Protein AF-A0A932LG88-F1 (afdb_monomer)

Sequence (193 aa):
MSNSNTATYSYRLRIQRDSDGVWFPTGQVSDAYLQEARDQALFESQRRGITGPDPNESVVTEEPLFAPDMDGQISGLTVRVSHCTAQLTTQFTLELFSPASQVEAARLVKAGQLQQEATFRYRVFAQRVENLIGGDRAPGGVVATVRRKPLPLVDGRLSDWLDRARPAGPMYDTDYPVLITEQALELSREYSR

Foldseek 3Di:
DDPPPAWDKKKWKWKAFPVPRDIDGFDIQDPVLCVVVQVVQLVQCVQLVQDDPPSVQKDKGKDFQADPPDAQWGQWMWIWIHHDPDIDIDIGGCVSCVVVVVVRQVVCCVVVNHPVVTDMDMIMGMDTDDPPPDDDPDPDDPPPPPPPDPQDDDDDDPVVQVVVDDDDDDDDPSTHDDGDDVVSVVVVVVVVD

Structure (mmCIF, N/CA/C/O backbone):
data_AF-A0A932LG88-F1
#
_entry.id   AF-A0A932LG88-F1
#
loop_
_atom_site.group_PDB
_atom_site.id
_atom_site.type_symbol
_atom_site.label_atom_id
_atom_site.label_alt_id
_atom_site.label_comp_id
_atom_site.label_asym_id
_atom_site.label_entity_id
_atom_site.label_seq_id
_atom_site.pdbx_PDB_ins_code
_atom_site.Cartn_x
_atom_site.Cartn_y
_atom_site.Cartn_z
_atom_site.occupancy
_atom_site.B_iso_or_equiv
_atom_site.auth_seq_id
_atom_site.auth_comp_id
_atom_site.auth_asym_id
_atom_site.auth_atom_id
_atom_site.pdbx_PDB_model_num
ATOM 1 N N . MET A 1 1 ? 23.920 17.982 -11.933 1.00 39.22 1 MET A N 1
ATOM 2 C CA . MET A 1 1 ? 22.929 17.014 -11.423 1.00 39.22 1 MET A CA 1
ATOM 3 C C . MET A 1 1 ? 22.145 17.718 -10.335 1.00 39.22 1 MET A C 1
ATOM 5 O O . MET A 1 1 ? 22.707 18.014 -9.291 1.00 39.22 1 MET A O 1
ATOM 9 N N . SER A 1 2 ? 20.917 18.131 -10.638 1.00 29.73 2 SER A N 1
ATOM 10 C CA . SER A 1 2 ? 20.070 18.850 -9.686 1.00 29.73 2 SER A CA 1
ATOM 11 C C . SER A 1 2 ? 19.515 17.846 -8.683 1.00 29.73 2 SER A C 1
ATOM 13 O O . SER A 1 2 ? 18.792 16.937 -9.079 1.00 29.73 2 SER A O 1
ATOM 15 N N . ASN A 1 3 ? 19.871 17.995 -7.407 1.00 32.09 3 ASN A N 1
ATOM 16 C CA . ASN A 1 3 ? 19.268 17.236 -6.316 1.00 32.09 3 ASN A CA 1
ATOM 17 C C . ASN A 1 3 ? 17.791 17.633 -6.220 1.00 32.09 3 ASN A C 1
ATOM 19 O O . ASN A 1 3 ? 17.449 18.643 -5.603 1.00 32.09 3 ASN A O 1
ATOM 23 N N . SER A 1 4 ? 16.911 16.874 -6.870 1.00 41.66 4 SER A N 1
ATOM 24 C CA . SER A 1 4 ? 15.477 16.963 -6.631 1.00 41.66 4 SER A CA 1
ATOM 25 C C . SER A 1 4 ? 15.238 16.580 -5.175 1.00 41.66 4 SER A C 1
ATOM 27 O O . SER A 1 4 ? 15.437 15.433 -4.784 1.00 41.66 4 SER A O 1
ATOM 29 N N . ASN A 1 5 ? 14.885 17.571 -4.360 1.00 48.38 5 ASN A N 1
ATOM 30 C CA . ASN A 1 5 ? 14.526 17.399 -2.961 1.00 48.38 5 ASN A CA 1
ATOM 31 C C . ASN A 1 5 ? 13.216 16.596 -2.900 1.00 48.38 5 ASN A C 1
ATOM 33 O O . ASN A 1 5 ? 12.128 17.172 -2.951 1.00 48.38 5 ASN A O 1
ATOM 37 N N . THR A 1 6 ? 13.321 15.266 -2.900 1.00 60.59 6 THR A N 1
ATOM 38 C CA . THR A 1 6 ? 12.169 14.363 -2.855 1.00 60.59 6 THR A CA 1
ATOM 39 C C . THR A 1 6 ? 11.442 14.586 -1.538 1.00 60.59 6 THR A C 1
ATOM 41 O O . THR A 1 6 ? 11.985 14.330 -0.461 1.00 60.59 6 THR A O 1
ATOM 44 N N . ALA A 1 7 ? 10.222 15.118 -1.610 1.00 69.44 7 ALA A N 1
ATOM 45 C CA . ALA A 1 7 ? 9.400 15.316 -0.429 1.00 69.44 7 ALA A CA 1
ATOM 46 C C . ALA A 1 7 ? 9.149 13.957 0.236 1.00 69.44 7 ALA A C 1
ATOM 48 O O . ALA A 1 7 ? 8.650 13.034 -0.397 1.00 69.44 7 ALA A O 1
ATOM 49 N N . THR A 1 8 ? 9.527 13.829 1.506 1.00 82.38 8 THR A N 1
ATOM 50 C CA . THR A 1 8 ? 9.215 12.645 2.309 1.00 82.38 8 THR A CA 1
ATOM 51 C C . THR A 1 8 ? 7.877 12.870 3.003 1.00 82.38 8 THR A C 1
ATOM 53 O O . THR A 1 8 ? 7.594 13.981 3.454 1.00 82.38 8 THR A O 1
ATOM 56 N N . TYR A 1 9 ? 7.046 11.835 3.091 1.00 88.75 9 TYR A N 1
ATOM 57 C CA . TYR A 1 9 ? 5.738 11.903 3.736 1.00 88.75 9 TYR A CA 1
ATOM 58 C C . TYR A 1 9 ? 5.662 10.924 4.904 1.00 88.75 9 TYR A C 1
ATOM 60 O O . TYR A 1 9 ? 6.233 9.840 4.871 1.00 88.75 9 TYR A O 1
ATOM 68 N N . SER A 1 10 ? 4.938 11.324 5.944 1.00 91.00 10 SER A N 1
ATOM 69 C CA . SER A 1 10 ? 4.517 10.445 7.031 1.00 91.00 10 SER A CA 1
ATOM 70 C C . SER A 1 10 ? 3.013 10.242 6.945 1.00 91.00 10 SER A C 1
ATOM 72 O O . SER A 1 10 ? 2.270 11.189 6.674 1.00 91.00 10 SER A O 1
ATOM 74 N N . TYR A 1 11 ? 2.568 9.011 7.179 1.00 93.06 11 TYR A N 1
ATOM 75 C CA . TYR A 1 11 ? 1.161 8.649 7.075 1.00 93.06 11 TYR A CA 1
ATOM 76 C C . TYR A 1 11 ?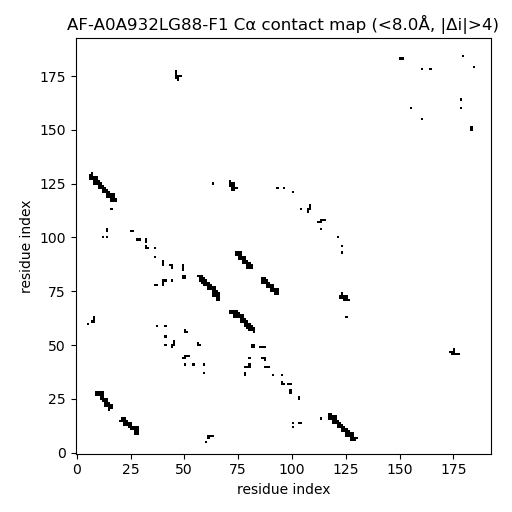 0.575 8.385 8.457 1.00 93.06 11 TYR A C 1
ATOM 78 O O . TYR A 1 11 ? 1.223 7.808 9.331 1.00 93.06 11 TYR A O 1
ATOM 86 N N . ARG A 1 12 ? -0.667 8.810 8.666 1.00 93.81 12 ARG A N 1
ATOM 87 C CA . ARG A 1 12 ? -1.434 8.562 9.889 1.00 93.81 12 ARG A CA 1
ATOM 88 C C . ARG A 1 12 ? -2.795 8.010 9.531 1.00 93.81 12 ARG A C 1
ATOM 90 O O . ARG A 1 12 ? -3.431 8.471 8.587 1.00 93.81 12 ARG A O 1
ATOM 97 N N . LEU A 1 13 ? -3.251 7.052 10.319 1.00 93.75 13 LEU A N 1
ATOM 98 C CA . LEU A 1 13 ? -4.595 6.512 10.202 1.00 93.75 13 LEU A CA 1
ATOM 99 C C . LEU A 1 13 ? -5.545 7.225 11.176 1.00 93.75 13 LEU A C 1
ATOM 101 O O . LEU A 1 13 ? -5.135 7.810 12.187 1.00 93.75 13 LEU A O 1
ATOM 105 N N . ARG A 1 14 ? -6.836 7.157 10.8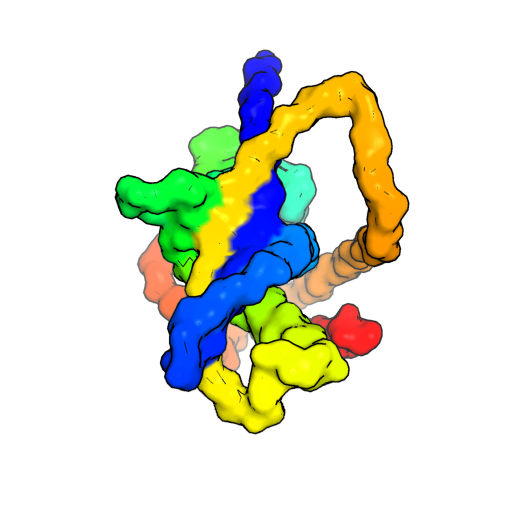75 1.00 93.81 14 ARG A N 1
ATOM 106 C CA . ARG A 1 14 ? -7.917 7.316 11.849 1.00 93.81 14 ARG A CA 1
ATOM 107 C C . ARG A 1 14 ? -8.930 6.213 11.618 1.00 93.81 14 ARG A C 1
ATOM 109 O O . ARG A 1 14 ? -9.236 5.913 10.465 1.00 93.81 14 ARG A O 1
ATOM 116 N N . ILE A 1 15 ? -9.468 5.664 12.699 1.00 94.56 15 ILE A N 1
ATOM 117 C CA . ILE A 1 15 ? -10.508 4.633 12.654 1.00 94.56 15 ILE A CA 1
ATOM 118 C C . ILE A 1 15 ? -11.820 5.242 13.132 1.00 94.56 15 ILE A C 1
ATOM 120 O O . ILE A 1 15 ? -11.842 5.919 14.156 1.00 94.56 15 ILE A O 1
ATOM 124 N N . GLN A 1 16 ? -12.903 5.007 12.403 1.00 94.88 16 GLN A N 1
ATOM 125 C CA . GLN A 1 16 ? -14.260 5.341 12.810 1.00 94.88 16 GLN A CA 1
ATOM 126 C C . GLN A 1 16 ? -14.991 4.067 13.193 1.00 94.88 16 GLN A C 1
ATOM 128 O O . GLN A 1 16 ? -15.078 3.145 12.384 1.00 94.88 16 GLN A O 1
ATOM 133 N N . ARG A 1 17 ? -15.555 4.033 14.395 1.00 93.38 17 ARG A N 1
ATOM 134 C CA . ARG A 1 17 ? -16.495 2.980 14.775 1.00 93.38 17 ARG A CA 1
ATOM 135 C C . ARG A 1 17 ? -17.840 3.247 14.105 1.00 93.38 17 ARG A C 1
ATOM 137 O O . ARG A 1 17 ? -18.382 4.341 14.239 1.00 93.38 17 ARG A O 1
ATOM 144 N N . ASP A 1 18 ? -18.389 2.258 13.403 1.00 92.56 18 ASP A N 1
ATOM 145 C CA . ASP A 1 18 ? -19.633 2.457 12.644 1.00 92.56 18 ASP A CA 1
ATOM 146 C C . ASP A 1 18 ? -20.863 2.637 13.545 1.00 92.56 18 ASP A C 1
ATOM 148 O O . ASP A 1 18 ? -21.798 3.336 13.165 1.00 92.56 18 ASP A O 1
ATOM 152 N N . SER A 1 19 ? -20.869 2.036 14.741 1.00 91.06 19 SER A N 1
ATOM 153 C CA . SER A 1 19 ? -22.048 2.017 15.619 1.00 91.06 19 SER A CA 1
ATOM 154 C C . SER A 1 19 ? -22.468 3.399 16.122 1.00 91.06 19 SER A C 1
ATOM 156 O O . SER A 1 19 ? -23.642 3.621 16.396 1.00 91.06 19 SER A O 1
ATOM 158 N N . ASP A 1 20 ? -21.514 4.314 16.286 1.00 90.94 20 ASP A N 1
ATOM 159 C CA . ASP A 1 20 ? -21.755 5.654 16.830 1.00 90.94 20 ASP A CA 1
ATOM 160 C C . ASP A 1 20 ? -20.975 6.764 16.113 1.00 90.94 20 ASP A C 1
ATOM 162 O O . ASP A 1 20 ? -21.036 7.929 16.503 1.00 90.94 20 ASP A O 1
ATOM 166 N N . GLY A 1 21 ? -20.238 6.417 15.058 1.00 91.56 21 GLY A N 1
ATOM 167 C CA . GLY A 1 21 ? -19.494 7.363 14.238 1.00 91.56 21 GLY A CA 1
ATOM 168 C C . GLY A 1 21 ? -18.285 7.994 14.931 1.00 91.56 21 GLY A C 1
ATOM 169 O O . GLY A 1 21 ? -17.708 8.929 14.365 1.00 91.56 21 GLY A O 1
ATOM 170 N N . VAL A 1 22 ? -17.884 7.514 16.113 1.00 93.00 22 VAL A N 1
ATOM 171 C CA . VAL A 1 22 ? -16.753 8.068 16.867 1.00 93.00 22 VAL A CA 1
ATOM 172 C C . VAL A 1 22 ? -15.439 7.781 16.143 1.00 93.00 22 VAL A C 1
ATOM 174 O O . VAL A 1 22 ? -15.160 6.643 15.760 1.00 93.00 22 VAL A O 1
ATOM 177 N N . TRP A 1 23 ? -14.621 8.825 15.981 1.00 92.81 23 TRP A N 1
ATOM 178 C CA . TRP A 1 23 ? -13.282 8.740 15.400 1.00 92.81 23 TRP A CA 1
ATOM 179 C C . TRP A 1 23 ? -12.214 8.599 16.479 1.00 92.81 23 TRP A C 1
ATOM 181 O O . TRP A 1 23 ? -12.103 9.432 17.378 1.00 92.81 23 TRP A O 1
ATOM 191 N N . PHE A 1 24 ? -11.363 7.597 16.316 1.00 91.62 24 PHE A N 1
ATOM 192 C CA . PHE A 1 24 ? -10.191 7.362 17.140 1.00 91.62 24 PHE A CA 1
ATOM 193 C C . PHE A 1 24 ? -8.944 7.829 16.381 1.00 91.62 24 PHE A C 1
ATOM 195 O O . PHE A 1 24 ? -8.706 7.374 15.252 1.00 91.62 24 PHE A O 1
ATOM 202 N N . PRO A 1 25 ? -8.134 8.737 16.956 1.00 84.19 25 PRO A N 1
ATOM 203 C CA . PRO A 1 25 ? -6.820 9.019 16.407 1.00 84.19 25 PRO A CA 1
ATOM 204 C C . PRO A 1 25 ? -5.949 7.774 16.589 1.00 84.19 25 PRO A C 1
ATOM 206 O O . PRO A 1 25 ? -5.783 7.285 17.707 1.00 84.19 25 PRO A O 1
ATOM 209 N N . THR A 1 26 ? -5.396 7.252 15.499 1.00 82.31 26 THR A N 1
ATOM 210 C CA . THR A 1 26 ? -4.462 6.123 15.568 1.00 82.31 26 THR A CA 1
ATOM 211 C C . THR A 1 26 ? -3.027 6.598 15.357 1.00 82.31 26 THR A C 1
ATOM 213 O O . THR A 1 26 ? -2.781 7.780 15.104 1.00 82.31 26 THR A O 1
ATOM 216 N N . GLY A 1 27 ? -2.069 5.688 15.536 1.00 81.81 27 GLY A N 1
ATOM 217 C CA . GLY A 1 27 ? -0.651 6.002 15.419 1.00 81.81 27 GLY A CA 1
ATOM 218 C C . GLY A 1 27 ? -0.210 6.388 14.005 1.00 81.81 27 GLY A C 1
ATOM 219 O O . GLY A 1 27 ? -0.981 6.403 13.040 1.00 81.81 27 GLY A O 1
ATOM 220 N N . GLN A 1 28 ? 1.079 6.700 13.903 1.00 89.25 28 GLN A N 1
ATOM 221 C CA . GLN A 1 28 ? 1.766 6.788 12.622 1.00 89.25 28 GLN A CA 1
ATOM 222 C C . GLN A 1 28 ? 1.812 5.400 11.975 1.00 89.25 28 GLN A C 1
ATOM 224 O O . GLN A 1 28 ? 2.120 4.410 12.637 1.00 89.25 28 GLN A O 1
ATOM 229 N N . VAL A 1 29 ? 1.510 5.338 10.681 1.00 89.44 29 VAL A N 1
ATOM 230 C CA . VAL A 1 29 ? 1.642 4.114 9.892 1.00 89.44 29 VAL A CA 1
ATOM 231 C C . VAL A 1 29 ? 3.127 3.814 9.728 1.00 89.44 29 VAL A C 1
ATOM 233 O O . VAL A 1 29 ? 3.903 4.688 9.338 1.00 89.44 29 VAL A O 1
ATOM 236 N N . SER A 1 30 ? 3.517 2.579 10.038 1.00 89.00 30 SER A N 1
ATOM 237 C CA . SER A 1 30 ? 4.880 2.108 9.799 1.00 89.00 30 SER A CA 1
ATOM 238 C C . SER A 1 30 ? 5.197 2.117 8.306 1.00 89.00 30 SER A C 1
ATOM 240 O O . SER A 1 30 ? 4.393 1.659 7.496 1.00 89.00 30 SER A O 1
ATOM 242 N N . ASP A 1 31 ? 6.404 2.555 7.960 1.00 85.38 31 ASP A N 1
ATOM 243 C CA . ASP A 1 31 ? 6.909 2.555 6.585 1.00 85.38 31 ASP A CA 1
ATOM 244 C C . ASP A 1 31 ? 6.925 1.146 5.957 1.00 85.38 31 ASP A C 1
ATOM 246 O O . ASP A 1 31 ? 6.781 0.990 4.749 1.00 85.38 31 ASP A O 1
ATOM 250 N N . ALA A 1 32 ? 6.995 0.100 6.789 1.00 85.62 32 ALA A N 1
ATOM 251 C CA . ALA A 1 32 ? 6.949 -1.292 6.347 1.00 85.62 32 ALA A CA 1
ATOM 252 C C . ALA A 1 32 ? 5.667 -1.649 5.569 1.00 85.62 32 ALA A C 1
ATOM 254 O O . ALA A 1 32 ? 5.717 -2.507 4.693 1.00 85.62 32 ALA A O 1
ATOM 255 N N . TYR A 1 33 ? 4.539 -0.980 5.839 1.00 87.00 33 TYR A N 1
ATOM 256 C CA . TYR A 1 33 ? 3.286 -1.213 5.106 1.00 87.00 33 TYR A CA 1
ATOM 257 C C . TYR A 1 33 ? 3.309 -0.660 3.674 1.00 87.00 33 TYR A C 1
ATOM 259 O O . TYR A 1 33 ? 2.460 -1.021 2.868 1.00 87.00 33 TYR A O 1
ATOM 267 N N . LEU A 1 34 ? 4.272 0.204 3.345 1.00 87.81 34 LEU A N 1
ATOM 268 C CA . LEU A 1 34 ? 4.449 0.745 1.996 1.00 87.81 34 LEU A CA 1
ATOM 269 C C . LEU A 1 34 ? 5.411 -0.101 1.158 1.00 87.81 34 LEU A C 1
ATOM 271 O O . LEU A 1 34 ? 5.448 0.037 -0.064 1.00 87.81 34 LEU A O 1
ATOM 275 N N . GLN A 1 35 ? 6.173 -0.997 1.795 1.00 86.50 35 GLN A N 1
ATOM 276 C CA . GLN A 1 35 ? 7.196 -1.785 1.114 1.00 86.50 35 GLN A CA 1
ATOM 277 C C . GLN A 1 35 ? 6.610 -2.679 0.019 1.00 86.50 35 GLN A C 1
ATOM 279 O O . GLN A 1 35 ? 7.219 -2.813 -1.035 1.00 86.50 35 GLN A O 1
ATOM 284 N N . GLU A 1 36 ? 5.416 -3.232 0.225 1.00 85.19 36 GLU A N 1
ATOM 285 C CA . GLU A 1 36 ? 4.739 -4.055 -0.781 1.00 85.19 36 GLU A CA 1
ATOM 286 C C . GLU A 1 36 ? 4.419 -3.256 -2.055 1.00 85.19 36 GLU A C 1
ATOM 288 O O . GLU A 1 36 ? 4.694 -3.718 -3.160 1.00 85.19 36 GLU A O 1
ATOM 293 N N . ALA A 1 37 ? 3.936 -2.017 -1.913 1.00 86.69 37 ALA A N 1
ATOM 294 C CA . ALA A 1 37 ? 3.676 -1.136 -3.051 1.00 86.69 37 ALA A CA 1
ATOM 295 C C . ALA A 1 37 ? 4.967 -0.745 -3.792 1.00 86.69 37 ALA A C 1
ATOM 297 O O . ALA A 1 37 ? 4.983 -0.696 -5.024 1.00 86.69 37 ALA A O 1
ATOM 298 N N . ARG A 1 38 ? 6.063 -0.504 -3.056 1.00 88.25 38 ARG A N 1
ATOM 299 C CA . ARG A 1 38 ? 7.393 -0.249 -3.643 1.00 88.25 38 ARG A CA 1
ATOM 300 C C . ARG A 1 38 ? 7.889 -1.453 -4.434 1.00 88.25 38 ARG A C 1
ATOM 302 O O . ARG A 1 38 ? 8.290 -1.295 -5.584 1.00 88.25 38 ARG A O 1
ATOM 309 N N . ASP A 1 39 ? 7.837 -2.636 -3.827 1.00 87.19 39 ASP A N 1
ATOM 310 C CA . ASP A 1 39 ? 8.284 -3.890 -4.433 1.00 87.19 39 ASP A CA 1
ATOM 311 C C . ASP A 1 39 ? 7.460 -4.201 -5.693 1.00 87.19 39 ASP A C 1
ATOM 313 O O . ASP A 1 39 ? 8.032 -4.545 -6.728 1.00 87.19 39 ASP A O 1
ATOM 317 N N . GLN A 1 40 ? 6.136 -4.005 -5.651 1.00 87.75 40 GLN A N 1
ATOM 318 C CA . GLN A 1 40 ? 5.268 -4.195 -6.814 1.00 87.75 40 GLN A CA 1
ATOM 319 C C . GLN A 1 40 ? 5.601 -3.216 -7.946 1.00 87.75 40 GLN A C 1
ATOM 321 O O . GLN A 1 40 ? 5.772 -3.642 -9.088 1.00 87.75 40 GLN A O 1
ATOM 326 N N . ALA A 1 41 ? 5.721 -1.917 -7.656 1.00 88.62 41 ALA A N 1
ATOM 327 C CA . ALA A 1 41 ? 6.051 -0.925 -8.678 1.00 88.62 41 ALA A CA 1
ATOM 328 C C . ALA A 1 41 ? 7.436 -1.193 -9.295 1.00 88.62 41 ALA A C 1
ATOM 330 O O . ALA A 1 41 ? 7.631 -1.052 -10.502 1.00 88.62 41 ALA A O 1
ATOM 331 N N . LEU A 1 42 ? 8.401 -1.628 -8.484 1.00 86.69 42 LEU A N 1
ATOM 332 C CA . LEU A 1 42 ? 9.733 -1.993 -8.953 1.00 86.69 42 LEU A CA 1
ATOM 333 C C . LEU A 1 42 ? 9.704 -3.235 -9.849 1.00 86.69 42 LEU A C 1
ATOM 335 O O . LEU A 1 42 ? 10.330 -3.243 -10.908 1.00 86.69 42 LEU A O 1
ATOM 339 N N . PHE A 1 43 ? 8.933 -4.251 -9.466 1.00 85.25 43 PHE A N 1
ATOM 340 C CA . PHE A 1 43 ? 8.728 -5.446 -10.276 1.00 85.25 43 PHE A CA 1
ATOM 341 C C . PHE A 1 43 ? 8.065 -5.121 -11.621 1.00 85.25 43 PHE A C 1
ATOM 343 O O . PHE A 1 43 ? 8.536 -5.559 -12.671 1.00 85.25 43 PHE A O 1
ATOM 350 N N . GLU A 1 44 ? 7.009 -4.305 -11.623 1.00 86.62 44 GLU A N 1
ATOM 351 C CA . GLU A 1 44 ? 6.359 -3.839 -12.853 1.00 86.62 44 GLU A CA 1
ATOM 352 C C . GLU A 1 44 ? 7.331 -3.045 -13.741 1.00 86.62 44 GLU A C 1
ATOM 354 O O . GLU A 1 44 ? 7.322 -3.191 -14.965 1.00 86.62 44 GLU A O 1
ATOM 359 N N . SER A 1 45 ? 8.208 -2.241 -13.137 1.00 85.19 45 SER A N 1
ATOM 360 C CA . SER A 1 45 ? 9.240 -1.487 -13.851 1.00 85.19 45 SER A CA 1
ATOM 361 C C . SER A 1 45 ? 10.261 -2.411 -14.524 1.00 85.19 45 SER A C 1
ATOM 363 O O . SER A 1 45 ? 10.593 -2.213 -15.698 1.00 85.19 45 SER A O 1
ATOM 365 N N . GLN A 1 46 ? 10.699 -3.466 -13.831 1.00 84.44 46 GLN A N 1
ATOM 366 C CA . GLN A 1 46 ? 11.577 -4.493 -14.402 1.00 84.44 46 GLN A CA 1
ATOM 367 C C . GLN A 1 46 ? 10.883 -5.230 -15.549 1.00 84.44 46 GLN A C 1
ATOM 369 O O . GLN A 1 46 ? 11.462 -5.405 -16.620 1.00 84.44 46 GLN A O 1
ATOM 374 N N . ARG A 1 47 ? 9.607 -5.589 -15.367 1.00 81.88 47 ARG A N 1
ATOM 375 C CA . ARG A 1 47 ? 8.790 -6.247 -16.395 1.00 81.88 47 ARG A CA 1
ATOM 376 C C . ARG A 1 47 ? 8.627 -5.404 -17.658 1.00 81.88 47 ARG A C 1
ATOM 378 O O . ARG A 1 47 ? 8.464 -5.960 -18.738 1.00 81.88 47 ARG A O 1
ATOM 385 N N . ARG A 1 48 ? 8.688 -4.075 -17.547 1.00 82.81 48 ARG A N 1
ATOM 386 C CA . ARG A 1 48 ? 8.649 -3.143 -18.687 1.00 82.81 48 ARG A CA 1
ATOM 387 C C . ARG A 1 48 ? 10.028 -2.824 -19.273 1.00 82.81 48 ARG A C 1
ATOM 389 O O . ARG A 1 48 ? 10.114 -2.026 -20.202 1.00 82.81 48 ARG A O 1
ATOM 396 N N . GLY A 1 49 ? 11.100 -3.411 -18.738 1.00 83.50 49 GLY A N 1
ATOM 397 C CA . GLY A 1 49 ? 12.473 -3.130 -19.160 1.00 83.50 49 GLY A CA 1
ATOM 398 C C . GLY A 1 49 ? 12.943 -1.707 -18.835 1.00 83.50 49 GLY A C 1
ATOM 399 O O . GLY A 1 49 ? 13.886 -1.222 -19.454 1.00 83.50 49 GLY A O 1
ATOM 400 N N . ILE A 1 50 ? 12.278 -1.020 -17.898 1.00 84.25 50 ILE A N 1
ATOM 401 C CA . ILE A 1 50 ? 12.651 0.334 -17.458 1.00 84.25 50 ILE A CA 1
ATOM 402 C C . ILE A 1 50 ? 13.858 0.252 -16.523 1.00 84.25 50 ILE A C 1
ATOM 404 O O . ILE A 1 50 ? 14.813 1.020 -16.652 1.00 84.25 50 ILE A O 1
ATOM 408 N N . THR A 1 51 ? 13.819 -0.702 -15.596 1.00 84.19 51 THR A N 1
ATOM 409 C CA . THR A 1 51 ? 14.868 -0.946 -14.606 1.00 84.19 51 THR A CA 1
ATOM 410 C C . THR A 1 51 ? 15.570 -2.269 -14.876 1.00 84.19 51 THR A C 1
ATOM 412 O O . THR A 1 51 ? 14.958 -3.231 -15.343 1.00 84.19 51 THR A O 1
ATOM 415 N N . GLY A 1 52 ? 16.872 -2.309 -14.589 1.00 75.81 52 GLY A N 1
ATOM 416 C CA . GLY A 1 52 ? 17.681 -3.518 -14.692 1.00 75.81 52 GLY A CA 1
ATOM 417 C C . GLY A 1 52 ? 17.375 -4.550 -13.594 1.00 75.81 52 GLY A C 1
ATOM 418 O O . GLY A 1 52 ? 16.525 -4.333 -12.722 1.00 75.81 52 GLY A O 1
ATOM 419 N N . PRO A 1 53 ? 18.085 -5.692 -13.610 1.00 71.50 53 PRO A N 1
ATOM 420 C CA . PRO A 1 53 ? 17.950 -6.719 -12.582 1.00 71.50 53 PRO A CA 1
ATOM 421 C C . PRO A 1 53 ? 18.477 -6.260 -11.215 1.00 71.50 53 PRO A C 1
ATOM 423 O O . PRO A 1 53 ? 18.076 -6.839 -10.207 1.00 71.50 53 PRO A O 1
ATOM 426 N N . ASP A 1 54 ? 19.347 -5.240 -11.164 1.00 73.88 54 ASP A N 1
ATOM 427 C CA . ASP A 1 54 ? 19.758 -4.612 -9.908 1.00 73.88 54 ASP A CA 1
ATOM 428 C C . ASP A 1 54 ? 18.744 -3.523 -9.500 1.00 73.88 54 ASP A C 1
ATOM 430 O O . ASP A 1 54 ? 18.701 -2.447 -10.104 1.00 73.88 54 ASP A O 1
ATOM 434 N N . PRO A 1 55 ? 17.920 -3.762 -8.463 1.00 65.31 55 PRO A N 1
ATOM 435 C CA . PRO A 1 55 ? 16.954 -2.777 -7.991 1.00 65.31 55 PRO A CA 1
ATOM 436 C C . PRO A 1 55 ? 17.610 -1.500 -7.442 1.00 65.31 55 PRO A C 1
ATOM 438 O O . PRO A 1 55 ? 16.954 -0.461 -7.396 1.00 65.31 55 PRO A O 1
ATOM 441 N N . ASN A 1 56 ? 18.889 -1.546 -7.044 1.00 72.62 56 ASN A N 1
ATOM 442 C CA . ASN A 1 56 ? 19.582 -0.408 -6.430 1.00 72.62 56 ASN A CA 1
ATOM 443 C C . ASN A 1 56 ? 19.926 0.707 -7.426 1.00 72.62 56 ASN A C 1
ATOM 445 O O . ASN A 1 56 ? 20.251 1.818 -7.012 1.00 72.62 56 ASN A O 1
ATOM 449 N N . GLU A 1 57 ? 19.852 0.430 -8.728 1.00 75.12 57 GLU A N 1
ATOM 450 C CA . GLU A 1 57 ? 20.064 1.432 -9.778 1.00 75.12 57 GLU A CA 1
ATOM 451 C C . GLU A 1 57 ? 18.824 2.320 -9.983 1.00 75.12 57 GLU A C 1
ATOM 453 O O . GLU A 1 57 ? 18.885 3.350 -10.653 1.00 75.12 57 GLU A O 1
ATOM 458 N N . SER A 1 58 ? 17.695 1.941 -9.381 1.00 80.12 58 SER A N 1
ATOM 459 C CA . SER A 1 58 ? 16.395 2.584 -9.567 1.00 80.12 58 SER A CA 1
ATOM 460 C C . SER A 1 58 ? 16.097 3.574 -8.446 1.00 80.12 58 SER A C 1
ATOM 462 O O . SER A 1 58 ? 16.377 3.315 -7.276 1.00 80.12 58 SER A O 1
ATOM 464 N N . VAL A 1 59 ? 15.454 4.692 -8.778 1.00 84.38 59 VAL A N 1
ATOM 465 C CA . VAL A 1 59 ? 14.934 5.634 -7.781 1.00 84.38 59 VAL A CA 1
ATOM 466 C C . VAL A 1 59 ? 13.438 5.401 -7.624 1.00 84.38 59 VAL A C 1
ATOM 468 O O . VAL A 1 59 ? 12.681 5.533 -8.584 1.00 84.38 59 VAL A O 1
ATOM 471 N N . VAL A 1 60 ? 13.010 5.067 -6.406 1.00 85.94 60 VAL A N 1
ATOM 472 C CA . VAL A 1 60 ? 11.594 4.906 -6.056 1.00 85.94 60 VAL A CA 1
ATOM 473 C C . VAL A 1 60 ? 11.137 6.128 -5.265 1.00 85.94 60 VAL A C 1
ATOM 475 O O . VAL A 1 60 ? 11.744 6.471 -4.249 1.00 85.94 60 VAL A O 1
ATOM 478 N N . THR A 1 61 ? 10.082 6.797 -5.723 1.00 88.44 61 THR A N 1
ATOM 479 C CA . THR A 1 61 ? 9.470 7.932 -5.021 1.00 88.44 61 THR A CA 1
ATOM 480 C C . THR A 1 61 ? 7.983 7.715 -4.792 1.00 88.44 61 THR A C 1
ATOM 482 O O . THR A 1 61 ? 7.304 7.024 -5.550 1.00 88.44 61 THR A O 1
ATOM 485 N N . GLU A 1 62 ? 7.480 8.316 -3.719 1.00 89.81 62 GLU A N 1
ATOM 486 C CA . GLU A 1 62 ? 6.106 8.172 -3.254 1.00 89.81 62 GLU A CA 1
ATOM 487 C C . GLU A 1 62 ? 5.448 9.535 -3.147 1.00 89.81 62 GLU A C 1
ATOM 489 O O . GLU A 1 62 ? 5.994 10.456 -2.538 1.00 89.81 62 GLU A O 1
ATOM 494 N N . GLU A 1 63 ? 4.252 9.652 -3.706 1.00 91.31 63 GLU A N 1
ATOM 495 C CA . GLU A 1 63 ? 3.465 10.874 -3.660 1.00 91.31 63 GLU A CA 1
ATOM 496 C C . GLU A 1 63 ? 2.025 10.550 -3.238 1.00 91.31 63 GLU A C 1
ATOM 498 O O . GLU A 1 63 ? 1.338 9.782 -3.923 1.00 91.31 63 GLU A O 1
ATOM 503 N N . PRO A 1 64 ? 1.530 11.113 -2.122 1.00 93.38 64 PRO A N 1
ATOM 504 C CA . PRO A 1 64 ? 0.139 10.946 -1.729 1.00 93.38 64 PRO A CA 1
ATOM 505 C C . PRO A 1 64 ? -0.812 11.590 -2.742 1.00 93.38 64 PRO A C 1
ATOM 507 O O . PRO A 1 64 ? -0.613 12.727 -3.173 1.00 93.38 64 PRO A O 1
ATOM 510 N N . LEU A 1 65 ? -1.903 10.892 -3.058 1.00 93.56 65 LEU A N 1
ATOM 511 C CA . LEU A 1 65 ? -3.017 11.451 -3.820 1.00 93.56 65 LEU A CA 1
ATOM 512 C C . LEU A 1 65 ? -4.011 12.086 -2.849 1.00 93.56 65 LEU A C 1
ATOM 514 O O . LEU A 1 65 ? -4.865 11.395 -2.293 1.00 93.56 65 LEU A O 1
ATOM 518 N N . PHE A 1 66 ? -3.892 13.391 -2.612 1.00 92.81 66 PHE A N 1
ATOM 519 C CA . PHE A 1 66 ? -4.783 14.104 -1.694 1.00 92.81 66 PHE A CA 1
ATOM 520 C C . PHE A 1 66 ? -6.239 14.073 -2.169 1.00 92.81 66 PHE A C 1
ATOM 522 O O . PHE A 1 66 ? -6.531 14.245 -3.352 1.00 92.81 66 PHE A O 1
ATOM 529 N N . ALA A 1 67 ? -7.153 13.833 -1.231 1.00 90.44 67 ALA A N 1
ATOM 530 C CA . ALA A 1 67 ? -8.579 13.947 -1.483 1.00 90.44 67 ALA A CA 1
ATOM 531 C C . ALA A 1 67 ? -8.958 15.434 -1.632 1.00 90.44 67 ALA A C 1
ATOM 533 O O . ALA A 1 67 ? -8.415 16.271 -0.903 1.00 90.44 67 ALA A O 1
ATOM 534 N N . PRO A 1 68 ? -9.884 15.779 -2.543 1.00 82.56 68 PRO A N 1
ATOM 535 C CA . PRO A 1 68 ? -10.375 17.145 -2.652 1.00 82.56 68 PRO A CA 1
ATOM 536 C C . PRO A 1 68 ? -11.029 17.577 -1.333 1.00 82.56 68 PRO A C 1
ATOM 538 O O . PRO A 1 68 ? -11.711 16.787 -0.678 1.00 82.56 68 PRO A O 1
ATOM 541 N N . ASP A 1 69 ? -10.790 18.829 -0.947 1.00 80.62 69 ASP A N 1
ATOM 542 C CA . ASP A 1 69 ? -11.462 19.523 0.161 1.00 80.62 69 ASP A CA 1
ATOM 543 C C . ASP A 1 69 ? -11.261 18.936 1.573 1.00 80.62 69 ASP A C 1
ATOM 545 O O . ASP A 1 69 ? -11.961 19.318 2.511 1.00 80.62 69 ASP A O 1
ATOM 549 N N . MET A 1 70 ? -10.289 18.038 1.764 1.00 79.75 70 MET A N 1
ATOM 550 C CA . MET A 1 70 ? -10.006 17.413 3.060 1.00 79.75 70 MET A CA 1
ATOM 551 C C . MET A 1 70 ? -8.530 17.569 3.427 1.00 79.75 70 MET A C 1
ATOM 553 O O . MET A 1 70 ? -7.665 16.908 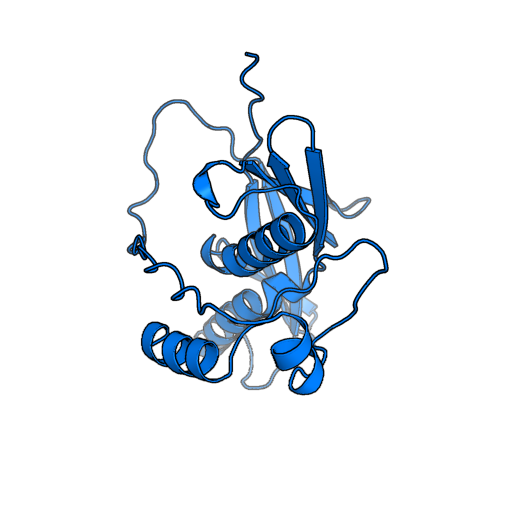2.855 1.00 79.75 70 MET A O 1
ATOM 557 N N . ASP A 1 71 ? -8.249 18.426 4.412 1.00 86.00 71 ASP A N 1
ATOM 558 C CA . ASP A 1 71 ? -6.879 18.764 4.808 1.00 86.00 71 ASP A CA 1
ATOM 559 C C . ASP A 1 71 ? -6.069 17.516 5.198 1.00 86.00 71 ASP A C 1
ATOM 561 O O . ASP A 1 71 ? -6.423 16.759 6.109 1.00 86.00 71 ASP A O 1
ATOM 565 N N . GLY A 1 72 ? -4.999 17.278 4.440 1.00 88.06 72 GLY A N 1
ATOM 566 C CA . GLY A 1 72 ? -4.080 16.158 4.603 1.00 88.06 72 GLY A CA 1
ATOM 567 C C . GLY A 1 72 ? -4.648 14.768 4.303 1.00 88.06 72 GLY A C 1
ATOM 568 O O . GLY A 1 72 ? -3.871 13.816 4.308 1.00 88.06 72 GLY A O 1
ATOM 569 N N . GLN A 1 73 ? -5.951 14.595 4.050 1.00 94.12 73 GLN A N 1
ATOM 570 C CA . GLN A 1 73 ? -6.523 13.274 3.767 1.00 94.12 73 GLN A CA 1
ATOM 571 C C . GLN A 1 73 ? -6.112 12.810 2.369 1.00 94.12 73 GLN A C 1
ATOM 573 O O . GLN A 1 73 ? -6.144 13.581 1.413 1.00 94.12 73 GLN A O 1
ATOM 578 N N . ILE A 1 74 ? -5.778 11.530 2.234 1.00 95.19 74 ILE A N 1
ATOM 579 C CA . ILE A 1 74 ? -5.425 10.932 0.947 1.00 95.19 74 ILE A CA 1
ATOM 580 C C . ILE A 1 74 ? -6.510 9.966 0.466 1.00 95.19 74 ILE A C 1
ATOM 582 O O . ILE A 1 74 ? -7.257 9.387 1.256 1.00 95.19 74 ILE A O 1
ATOM 586 N N . SER A 1 75 ? -6.588 9.812 -0.849 1.00 94.44 75 SER A N 1
ATOM 587 C CA . SER A 1 75 ? -7.436 8.866 -1.582 1.00 94.44 75 SER A CA 1
ATOM 588 C C . SER A 1 75 ? -6.641 7.682 -2.144 1.00 94.44 75 SER A C 1
ATOM 590 O O . SER A 1 75 ? -7.219 6.672 -2.536 1.00 94.44 75 SER A O 1
ATOM 592 N N . GLY A 1 76 ? -5.312 7.786 -2.138 1.00 93.38 76 GLY A N 1
ATOM 593 C CA . GLY A 1 76 ? -4.407 6.759 -2.624 1.00 93.38 76 GLY A CA 1
ATOM 594 C C . GLY A 1 76 ? -2.954 7.210 -2.556 1.00 93.38 76 GLY A C 1
ATOM 595 O O . GLY A 1 76 ? -2.631 8.267 -2.004 1.00 93.38 76 GLY A O 1
ATOM 596 N N . LEU A 1 77 ? -2.087 6.400 -3.146 1.00 94.06 77 LEU A N 1
ATOM 597 C CA . LEU A 1 77 ? -0.651 6.618 -3.213 1.00 94.06 77 LEU A CA 1
ATOM 598 C C . LEU A 1 77 ? -0.181 6.430 -4.651 1.00 94.06 77 LEU A C 1
ATOM 600 O O . LEU A 1 77 ? -0.521 5.441 -5.293 1.00 94.06 77 LEU A O 1
ATOM 604 N N . THR A 1 78 ? 0.622 7.358 -5.152 1.00 93.44 78 THR A N 1
ATOM 605 C CA . THR A 1 78 ? 1.357 7.174 -6.401 1.00 93.44 78 THR A CA 1
ATOM 606 C C . THR A 1 78 ? 2.780 6.761 -6.075 1.00 93.44 78 THR A C 1
ATOM 608 O O . THR A 1 78 ? 3.479 7.479 -5.364 1.00 93.44 78 THR A O 1
ATOM 611 N N . VAL A 1 79 ? 3.219 5.632 -6.622 1.00 91.62 79 VAL A N 1
ATOM 612 C CA . VAL A 1 79 ? 4.617 5.201 -6.578 1.00 91.62 79 VAL A CA 1
ATOM 613 C C . VAL A 1 79 ? 5.210 5.381 -7.965 1.00 91.62 79 VAL A C 1
ATOM 615 O O . VAL A 1 79 ? 4.632 4.960 -8.969 1.00 91.62 79 VAL A O 1
ATOM 618 N N . ARG A 1 80 ? 6.363 6.039 -8.031 1.00 90.44 80 ARG A N 1
ATOM 619 C CA . ARG A 1 80 ? 7.113 6.252 -9.265 1.00 90.44 80 ARG A CA 1
ATOM 620 C C . ARG A 1 80 ? 8.441 5.537 -9.160 1.00 90.44 80 ARG A C 1
ATOM 622 O O . ARG A 1 80 ? 9.140 5.683 -8.164 1.00 90.44 80 ARG A O 1
ATOM 629 N N . VAL A 1 81 ? 8.788 4.803 -10.205 1.00 87.50 81 VAL A N 1
ATOM 630 C CA . VAL A 1 81 ? 10.097 4.168 -10.346 1.00 87.50 81 VAL A CA 1
ATOM 631 C C . VAL A 1 81 ? 10.764 4.787 -11.558 1.00 87.50 81 VAL A C 1
ATOM 633 O O . VAL A 1 81 ? 10.202 4.751 -12.652 1.00 87.50 81 VAL A O 1
ATOM 636 N N . SER A 1 82 ? 11.931 5.394 -11.373 1.00 85.94 82 SER A N 1
ATOM 637 C CA . SER A 1 82 ? 12.697 6.007 -12.455 1.00 85.94 82 SER A CA 1
ATOM 638 C C . SER A 1 82 ? 14.092 5.408 -12.567 1.00 85.94 82 SER A C 1
ATOM 640 O O . SER A 1 82 ? 14.746 5.088 -11.572 1.00 85.94 82 SER A O 1
ATOM 642 N N . HIS A 1 83 ? 14.542 5.265 -13.811 1.00 84.81 83 HIS A N 1
ATOM 643 C CA . HIS A 1 83 ? 15.885 4.822 -14.151 1.00 84.81 83 HIS A CA 1
ATOM 644 C C . HIS A 1 83 ? 16.326 5.492 -15.455 1.00 84.81 83 HIS A C 1
ATOM 646 O O . HIS A 1 83 ? 15.650 5.414 -16.484 1.00 84.81 83 HIS A O 1
ATOM 652 N N . CYS A 1 84 ? 17.448 6.212 -15.393 1.00 85.12 84 CYS A N 1
ATOM 653 C CA . CYS A 1 84 ? 17.916 7.101 -16.458 1.00 85.12 84 CYS A CA 1
ATOM 654 C C . CYS A 1 84 ? 16.811 8.066 -16.943 1.00 85.12 84 CYS A C 1
ATOM 656 O O . CYS A 1 84 ? 16.429 8.980 -16.216 1.00 85.12 84 CYS A O 1
ATOM 658 N N . THR A 1 85 ? 16.319 7.891 -18.173 1.00 85.19 85 THR A N 1
ATOM 659 C CA . THR A 1 85 ? 15.272 8.720 -18.796 1.00 85.19 85 THR A CA 1
ATOM 660 C C . THR A 1 85 ? 13.890 8.067 -18.782 1.00 85.19 85 THR A C 1
ATOM 662 O O . THR A 1 85 ? 12.920 8.699 -19.197 1.00 85.19 85 THR A O 1
ATOM 665 N N . ALA A 1 86 ? 13.789 6.815 -18.335 1.00 86.81 86 ALA A N 1
ATOM 666 C CA . ALA A 1 86 ? 12.553 6.051 -18.322 1.00 86.81 86 ALA A CA 1
ATOM 667 C C . ALA A 1 86 ? 11.908 6.075 -16.929 1.00 86.81 86 ALA A C 1
ATOM 669 O O . ALA A 1 86 ? 12.589 6.144 -15.901 1.00 86.81 86 ALA A O 1
ATOM 670 N N . GLN A 1 87 ? 10.576 6.029 -16.898 1.00 90.88 87 GLN A N 1
ATOM 671 C CA . GLN A 1 87 ? 9.807 6.093 -15.662 1.00 90.88 87 GLN A CA 1
ATOM 672 C C . GLN A 1 87 ? 8.533 5.251 -15.758 1.00 90.88 87 GLN A C 1
ATOM 674 O O . GLN A 1 87 ? 7.809 5.306 -16.753 1.00 90.88 87 GLN A O 1
ATOM 679 N N . LEU A 1 88 ? 8.238 4.524 -14.683 1.00 90.19 88 LEU A N 1
ATOM 680 C CA . LEU A 1 88 ? 6.943 3.919 -14.409 1.00 90.19 88 LEU A CA 1
ATOM 681 C C . LEU A 1 88 ? 6.223 4.713 -13.316 1.00 90.19 88 LEU A C 1
ATOM 683 O O . LEU A 1 88 ? 6.844 5.161 -12.353 1.00 90.19 88 LEU A O 1
ATOM 687 N N . THR A 1 89 ? 4.906 4.840 -13.451 1.00 92.81 89 THR A N 1
ATOM 688 C CA . THR A 1 89 ? 4.024 5.384 -12.417 1.00 92.81 89 THR A CA 1
ATOM 689 C C . THR A 1 89 ? 2.906 4.380 -12.158 1.00 92.81 89 THR A C 1
ATOM 691 O O . THR A 1 89 ? 2.152 4.067 -13.080 1.00 92.81 89 THR A O 1
ATOM 694 N N . THR A 1 90 ? 2.782 3.926 -10.913 1.00 92.50 90 THR A N 1
ATOM 695 C CA . THR A 1 90 ? 1.735 3.002 -10.456 1.00 92.50 90 THR A CA 1
ATOM 696 C C . THR A 1 90 ? 0.925 3.677 -9.350 1.00 92.50 90 THR A C 1
ATOM 698 O O . THR A 1 90 ? 1.479 4.345 -8.476 1.00 92.50 90 THR A O 1
ATOM 701 N N . GLN A 1 91 ? -0.401 3.547 -9.405 1.00 94.00 91 GLN A N 1
ATOM 702 C CA . GLN A 1 91 ? -1.314 4.113 -8.412 1.00 94.00 91 GLN A CA 1
ATOM 703 C C . GLN A 1 91 ? -1.923 3.002 -7.562 1.00 94.00 91 GLN A C 1
ATOM 705 O O . GLN A 1 91 ? -2.440 2.020 -8.088 1.00 94.00 91 GLN A O 1
ATOM 710 N N . PHE A 1 92 ? -1.894 3.200 -6.250 1.00 93.88 92 PHE A N 1
ATOM 711 C CA . PHE A 1 92 ? -2.454 2.307 -5.248 1.00 93.88 92 PHE A CA 1
ATOM 712 C C . PHE A 1 92 ? -3.630 2.988 -4.553 1.00 93.88 92 PHE A C 1
ATOM 714 O O . PHE A 1 92 ? -3.5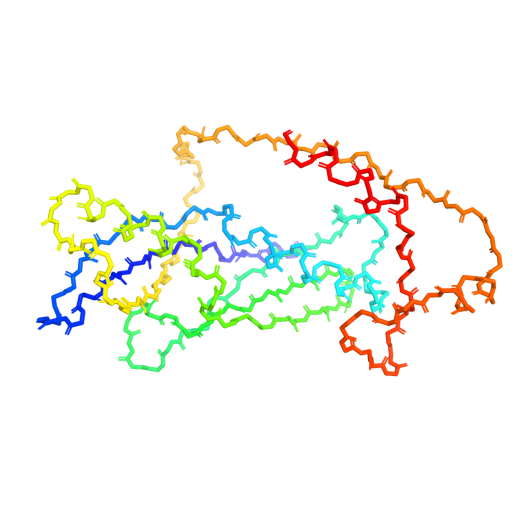81 4.178 -4.225 1.00 93.88 92 PHE A O 1
ATOM 721 N N . THR A 1 93 ? -4.692 2.225 -4.308 1.00 94.12 93 THR A N 1
ATOM 722 C CA . THR A 1 93 ? -5.843 2.674 -3.519 1.00 94.12 93 THR A CA 1
ATOM 723 C C . THR A 1 93 ? -5.526 2.602 -2.021 1.00 94.12 93 THR A C 1
ATOM 725 O O . THR A 1 93 ? -4.471 2.123 -1.599 1.00 94.12 93 THR A O 1
ATOM 728 N N . LEU A 1 94 ? -6.456 3.060 -1.178 1.00 93.31 94 LEU A N 1
ATOM 729 C CA . LEU A 1 94 ? -6.302 2.991 0.279 1.00 93.31 94 LEU A CA 1
ATOM 730 C C . LEU A 1 94 ? -6.253 1.563 0.838 1.00 93.31 94 LEU A C 1
ATOM 732 O O . LEU A 1 94 ? -5.926 1.406 2.016 1.00 93.31 94 LEU A O 1
ATOM 736 N N . GLU A 1 95 ? -6.560 0.536 0.041 1.00 92.44 95 GLU A N 1
ATOM 737 C CA . GLU A 1 95 ? -6.496 -0.872 0.458 1.00 92.44 95 GLU A CA 1
ATOM 738 C C . GLU A 1 95 ? -5.089 -1.282 0.908 1.00 92.44 95 GLU A C 1
ATOM 740 O O . GLU A 1 95 ? -4.964 -2.094 1.822 1.00 92.44 95 GLU A O 1
ATOM 745 N N . LEU A 1 96 ? -4.046 -0.621 0.387 1.00 92.25 96 LEU A N 1
ATOM 746 C CA . LEU A 1 96 ? -2.659 -0.759 0.851 1.00 92.25 96 LEU A CA 1
ATOM 747 C C . LEU A 1 96 ? -2.514 -0.560 2.374 1.00 92.25 96 LEU A C 1
ATOM 749 O O . LEU A 1 96 ? -1.672 -1.174 3.020 1.00 92.25 96 LEU A O 1
ATOM 753 N N . PHE A 1 97 ? -3.358 0.282 2.974 1.00 93.25 97 PHE A N 1
ATOM 754 C CA . PHE A 1 97 ? -3.331 0.585 4.407 1.00 93.25 97 PHE A CA 1
ATOM 755 C C . PHE A 1 97 ? -4.251 -0.322 5.240 1.00 93.25 97 PHE A C 1
ATOM 757 O O . PHE A 1 97 ? -4.339 -0.147 6.458 1.00 93.25 97 PHE A O 1
ATOM 764 N N . SER A 1 98 ? -4.938 -1.286 4.618 1.00 92.75 98 SER A N 1
ATOM 765 C CA . SER A 1 98 ? -5.852 -2.209 5.303 1.00 92.75 98 SER A CA 1
ATOM 766 C C . SER A 1 98 ? -5.155 -3.044 6.390 1.00 92.75 98 SER A C 1
ATOM 768 O O . SER A 1 98 ? -5.658 -3.072 7.515 1.00 92.75 98 SER A O 1
ATOM 770 N N . PRO A 1 99 ? -3.959 -3.631 6.169 1.00 92.25 99 PRO A N 1
ATOM 771 C CA . PRO A 1 99 ? -3.263 -4.363 7.231 1.00 92.25 99 PRO A CA 1
ATOM 772 C C . PRO A 1 99 ? -2.934 -3.478 8.445 1.00 92.25 99 PRO A C 1
ATOM 774 O O . PRO A 1 99 ? -3.138 -3.875 9.593 1.00 92.25 99 PRO A O 1
ATOM 777 N N . ALA A 1 100 ? -2.496 -2.239 8.202 1.00 91.81 100 ALA A N 1
ATOM 778 C CA . ALA A 1 100 ? -2.212 -1.278 9.263 1.00 91.81 100 ALA A CA 1
ATOM 779 C C . ALA A 1 100 ? -3.477 -0.891 10.048 1.00 91.81 100 ALA A C 1
ATOM 781 O O . ALA A 1 100 ? -3.437 -0.786 11.276 1.00 91.81 100 ALA A O 1
ATOM 782 N N . SER A 1 101 ? -4.612 -0.714 9.362 1.00 92.94 101 SER A N 1
ATOM 783 C CA . SER A 1 101 ? -5.882 -0.387 10.016 1.00 92.94 101 SER A CA 1
ATOM 784 C C . SER A 1 101 ? -6.403 -1.542 10.875 1.00 92.94 101 SER A C 1
ATOM 786 O O . SER A 1 101 ? -6.912 -1.298 11.966 1.00 92.94 101 SER A O 1
ATOM 788 N N . GLN A 1 102 ? -6.200 -2.794 10.457 1.00 92.75 102 GLN A N 1
ATOM 789 C CA . GLN A 1 102 ? -6.561 -3.977 11.245 1.00 92.75 102 GLN A CA 1
ATOM 790 C C . GLN A 1 102 ? -5.745 -4.089 12.537 1.00 92.75 102 GLN A C 1
ATOM 792 O O . GLN A 1 102 ? -6.306 -4.371 13.598 1.00 92.75 102 GLN A O 1
ATOM 797 N N . VAL A 1 103 ? -4.436 -3.820 12.481 1.00 93.19 103 VAL A N 1
ATOM 798 C CA . VAL A 1 103 ? -3.574 -3.811 13.676 1.00 93.19 103 VAL A CA 1
ATOM 799 C C . VAL A 1 103 ? -4.013 -2.729 14.666 1.00 93.19 103 VAL A C 1
ATOM 801 O O . VAL A 1 103 ? -4.113 -2.979 15.870 1.00 93.19 103 VAL A O 1
ATOM 804 N N . GLU A 1 104 ? -4.334 -1.534 14.171 1.00 92.44 104 GLU A N 1
ATOM 805 C CA . GLU A 1 104 ? -4.849 -0.448 15.006 1.00 92.44 104 GLU A CA 1
ATOM 806 C C . GLU A 1 104 ? -6.242 -0.758 15.575 1.00 92.44 104 GLU A C 1
ATOM 808 O O . GLU A 1 104 ? -6.492 -0.507 16.755 1.00 92.44 104 GLU A O 1
ATOM 813 N N . ALA A 1 105 ? -7.129 -1.379 14.795 1.00 92.44 105 ALA A N 1
ATOM 814 C CA . ALA A 1 105 ? -8.433 -1.831 15.273 1.00 92.44 105 ALA A CA 1
ATOM 815 C C . ALA A 1 105 ? -8.286 -2.861 16.402 1.00 92.44 105 ALA A C 1
ATOM 817 O O . ALA A 1 105 ? -8.918 -2.721 17.449 1.00 92.44 105 ALA A O 1
ATOM 818 N N . ALA A 1 106 ? -7.387 -3.839 16.254 1.00 92.88 106 ALA A N 1
ATOM 819 C CA . ALA A 1 106 ? -7.091 -4.815 17.302 1.00 92.88 106 ALA A CA 1
ATOM 820 C C . ALA A 1 106 ? -6.574 -4.145 18.590 1.00 92.88 106 ALA A C 1
ATOM 822 O O . ALA A 1 106 ? -6.940 -4.548 19.699 1.00 92.88 106 ALA A O 1
ATOM 823 N N . ARG A 1 107 ? -5.776 -3.076 18.465 1.00 92.62 107 ARG A N 1
ATOM 824 C CA . ARG A 1 107 ? -5.325 -2.268 19.608 1.00 92.62 107 ARG A CA 1
ATOM 825 C C . ARG A 1 107 ? -6.491 -1.563 20.308 1.00 92.62 107 ARG A C 1
ATOM 827 O O . ARG A 1 107 ? -6.545 -1.581 21.537 1.00 92.62 107 ARG A O 1
ATOM 834 N N . LEU A 1 108 ? -7.431 -0.993 19.553 1.00 92.81 108 LEU A N 1
ATOM 835 C CA . LEU A 1 108 ? -8.640 -0.363 20.101 1.00 92.81 108 LEU A CA 1
ATOM 836 C C . LEU A 1 108 ? -9.560 -1.381 20.790 1.00 92.81 108 LEU A C 1
ATOM 838 O O . LEU A 1 108 ? -10.120 -1.073 21.843 1.00 92.81 108 LEU A O 1
ATOM 842 N N . VAL A 1 109 ? -9.673 -2.602 20.253 1.00 94.38 109 VAL A N 1
ATOM 843 C CA . VAL A 1 109 ? -10.410 -3.702 20.902 1.00 94.38 109 VAL A CA 1
ATOM 844 C C . VAL A 1 109 ? -9.773 -4.060 22.240 1.00 94.38 109 VAL A C 1
ATOM 846 O O . VAL A 1 109 ? -10.455 -4.100 23.262 1.00 94.38 109 VAL A O 1
ATOM 849 N N . LYS A 1 110 ? -8.447 -4.229 22.271 1.00 93.56 110 LYS A N 1
ATOM 850 C CA . LYS A 1 110 ? -7.709 -4.511 23.511 1.00 93.56 110 LYS A CA 1
ATOM 851 C C . LYS A 1 110 ? -7.858 -3.395 24.556 1.00 93.56 110 LYS A C 1
ATOM 853 O O . LYS A 1 110 ? -7.835 -3.676 25.749 1.00 93.56 110 LYS A O 1
ATOM 858 N N . ALA A 1 111 ? -8.021 -2.148 24.117 1.00 92.31 111 ALA A N 1
ATOM 859 C CA . ALA A 1 111 ? -8.265 -0.995 24.982 1.00 92.31 111 ALA A CA 1
ATOM 860 C C . ALA A 1 111 ? -9.738 -0.838 25.420 1.00 92.31 111 ALA A C 1
ATOM 862 O O . ALA A 1 111 ? -10.054 0.106 26.141 1.00 92.31 111 ALA A O 1
ATOM 863 N N . GLY A 1 112 ? -10.649 -1.712 24.974 1.00 92.00 112 GLY A N 1
ATOM 864 C CA . GLY A 1 112 ? -12.087 -1.609 25.250 1.00 92.00 112 GLY A CA 1
ATOM 865 C C . GLY A 1 112 ? -12.784 -0.450 24.526 1.00 92.00 112 GLY A C 1
ATOM 866 O O . GLY A 1 112 ? -13.907 -0.089 24.869 1.00 92.00 112 GLY A O 1
ATOM 867 N N . GLN A 1 113 ? -12.126 0.157 23.535 1.00 91.12 113 GLN A N 1
ATOM 868 C CA . GLN A 1 113 ? -12.651 1.284 22.759 1.00 91.12 113 GLN A CA 1
ATOM 869 C C . GLN A 1 113 ? -13.415 0.827 21.513 1.00 91.12 113 GLN A C 1
ATOM 871 O O . GLN A 1 113 ? -14.258 1.557 20.996 1.00 91.12 113 GLN A O 1
ATOM 876 N N . LEU A 1 114 ? -13.161 -0.395 21.051 1.00 91.62 114 LEU A N 1
ATOM 877 C CA . LEU A 1 114 ? -13.886 -1.045 19.967 1.00 91.62 114 LEU A CA 1
ATOM 878 C C . LEU A 1 114 ? -14.387 -2.408 20.463 1.00 91.62 114 LEU A C 1
ATOM 880 O O . LEU A 1 114 ? -13.697 -3.075 21.229 1.00 91.62 114 LEU A O 1
ATOM 884 N N . GLN A 1 115 ? -15.597 -2.814 20.076 1.00 90.31 115 GLN A N 1
ATOM 885 C CA . GLN A 1 115 ? -16.077 -4.157 20.414 1.00 90.31 115 GLN A CA 1
ATOM 886 C C . GLN A 1 115 ? -15.374 -5.191 19.533 1.00 90.31 115 GLN A C 1
ATOM 888 O O . GLN A 1 115 ? -15.003 -4.902 18.393 1.00 90.31 115 GLN A O 1
ATOM 893 N N . GLN A 1 116 ? -15.198 -6.400 20.061 1.00 86.25 116 GLN A N 1
ATOM 894 C CA . GLN A 1 116 ? -14.749 -7.532 19.261 1.00 86.25 116 GLN A CA 1
ATOM 895 C C . GLN A 1 116 ? -15.750 -7.743 18.111 1.00 86.25 116 GLN A C 1
ATOM 897 O O . GLN A 1 116 ? -16.953 -7.719 18.350 1.00 86.25 116 GLN A O 1
ATOM 902 N N . GLU A 1 117 ? -15.250 -7.872 16.877 1.00 87.56 117 GLU A N 1
ATOM 903 C CA . GLU A 1 117 ? -16.048 -7.994 15.637 1.00 87.56 117 GLU A CA 1
ATOM 904 C C . GLU A 1 117 ? -16.856 -6.749 15.218 1.00 87.56 117 GLU A C 1
ATOM 906 O O . GLU A 1 117 ? -17.655 -6.814 14.285 1.00 87.56 117 GLU A O 1
ATOM 911 N N . ALA A 1 118 ? -16.631 -5.585 15.838 1.00 86.31 118 ALA A N 1
ATOM 912 C CA . ALA A 1 118 ? -17.260 -4.352 15.371 1.00 86.31 118 ALA A CA 1
ATOM 913 C C . ALA A 1 118 ? -16.795 -3.973 13.957 1.00 86.31 118 ALA A C 1
ATOM 915 O O . ALA A 1 118 ? -15.604 -4.033 13.639 1.00 86.31 118 ALA A O 1
ATOM 916 N N . THR A 1 119 ? -17.728 -3.491 13.134 1.00 91.62 119 THR A N 1
ATOM 917 C CA . THR A 1 119 ? -17.390 -2.883 11.847 1.00 91.62 119 THR A CA 1
ATOM 918 C C . THR A 1 119 ? -16.815 -1.482 12.053 1.00 91.62 119 THR A C 1
ATOM 920 O O . THR A 1 119 ? -17.207 -0.729 12.956 1.00 91.62 119 THR A O 1
ATOM 923 N N . PHE A 1 120 ? -15.834 -1.140 11.223 1.00 93.12 120 PHE A N 1
ATOM 924 C CA . PHE A 1 120 ? -15.162 0.146 11.274 1.00 93.12 120 PHE A CA 1
ATOM 925 C C . PHE A 1 120 ? -14.773 0.615 9.876 1.00 93.12 120 PHE A C 1
ATOM 927 O O . PHE A 1 120 ? -14.590 -0.177 8.951 1.00 93.12 120 PHE A O 1
ATOM 934 N N . ARG A 1 121 ? -14.588 1.926 9.744 1.00 94.06 121 ARG A N 1
ATOM 935 C CA . ARG A 1 121 ? -14.015 2.570 8.556 1.00 94.06 121 ARG A CA 1
ATOM 936 C C . ARG A 1 121 ? -12.683 3.188 8.923 1.00 94.06 1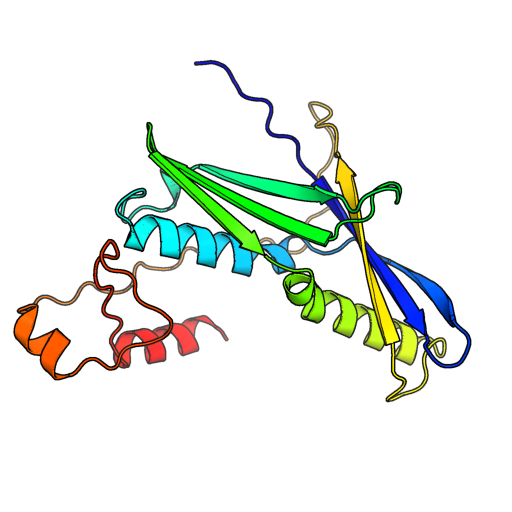21 ARG A C 1
ATOM 938 O O . ARG A 1 121 ? -12.464 3.542 10.080 1.00 94.06 121 ARG A O 1
ATOM 945 N N . TYR A 1 122 ? -11.805 3.378 7.949 1.00 94.12 122 TYR A N 1
ATOM 946 C CA . TYR A 1 122 ? -10.564 4.108 8.176 1.00 94.12 122 TYR A CA 1
ATOM 947 C C . TYR A 1 122 ? -10.351 5.214 7.149 1.00 94.12 122 TYR A C 1
ATOM 949 O O . TYR A 1 122 ? -10.869 5.180 6.034 1.00 94.12 122 TYR A O 1
ATOM 957 N N . ARG A 1 123 ? -9.590 6.226 7.563 1.00 94.88 123 ARG A N 1
ATOM 958 C CA . ARG A 1 123 ? -9.075 7.300 6.709 1.00 94.88 123 ARG A CA 1
ATOM 959 C C . ARG A 1 123 ? -7.574 7.392 6.893 1.00 94.88 123 ARG A C 1
ATOM 961 O O . ARG A 1 123 ? -7.079 7.191 8.001 1.00 94.88 123 ARG A O 1
ATOM 968 N N . VAL A 1 124 ? -6.878 7.734 5.818 1.00 94.88 124 VAL A N 1
ATOM 969 C CA . VAL A 1 124 ? -5.429 7.931 5.819 1.00 94.88 124 VAL A CA 1
ATOM 970 C C . VAL A 1 124 ? -5.141 9.404 5.574 1.00 94.88 124 VAL A C 1
ATOM 972 O O . VAL A 1 124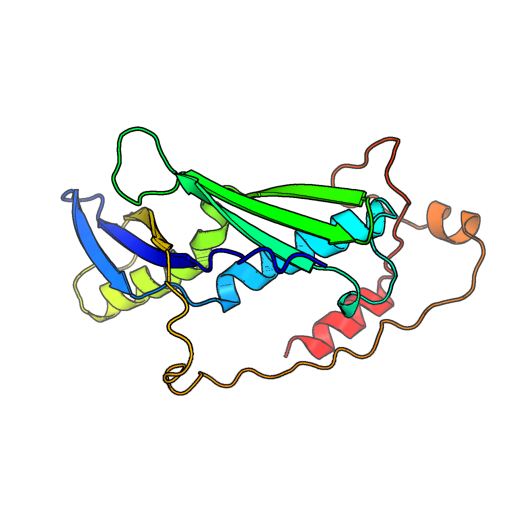 ? -5.769 10.034 4.724 1.00 94.88 124 VAL A O 1
ATOM 975 N N . PHE A 1 125 ? -4.190 9.941 6.324 1.00 94.62 125 PHE A N 1
ATOM 976 C CA . PHE A 1 125 ? -3.705 11.306 6.205 1.00 94.62 125 PHE A CA 1
ATOM 977 C C . PHE A 1 125 ? -2.209 11.279 5.927 1.00 94.62 125 PHE A C 1
ATOM 979 O O . PHE A 1 125 ? -1.496 10.475 6.527 1.00 94.62 125 PHE A O 1
ATOM 986 N N . ALA A 1 126 ? -1.735 12.157 5.052 1.00 93.94 126 ALA A N 1
ATOM 987 C CA . ALA A 1 126 ? -0.324 12.346 4.767 1.00 93.94 126 ALA A CA 1
ATOM 988 C C . ALA A 1 126 ? 0.126 13.728 5.238 1.00 93.94 126 ALA A C 1
ATOM 990 O O . ALA A 1 126 ? -0.533 14.736 4.990 1.00 93.94 126 ALA A O 1
ATOM 991 N N . GLN A 1 127 ? 1.282 13.773 5.888 1.00 90.88 127 GLN A N 1
ATOM 992 C CA . GLN A 1 127 ? 1.951 15.006 6.274 1.00 90.88 127 GLN A CA 1
ATOM 993 C C . GLN A 1 127 ? 3.356 15.004 5.688 1.00 90.88 127 GLN A C 1
ATOM 995 O O . GLN A 1 127 ? 4.099 14.033 5.852 1.00 90.88 127 GLN A O 1
ATOM 1000 N N . ARG A 1 128 ? 3.730 16.100 5.024 1.00 87.62 128 ARG A N 1
ATOM 1001 C CA . ARG A 1 128 ? 5.097 16.287 4.540 1.00 87.62 128 ARG A CA 1
ATOM 1002 C C . ARG A 1 128 ? 6.047 16.370 5.732 1.00 87.62 128 ARG A C 1
ATOM 1004 O O . ARG A 1 128 ? 5.828 17.154 6.652 1.00 87.62 128 ARG A O 1
ATOM 1011 N N . VAL A 1 129 ? 7.097 15.566 5.693 1.00 83.06 129 VAL A N 1
ATOM 1012 C CA . VAL A 1 129 ? 8.216 15.634 6.623 1.00 83.06 129 VAL A CA 1
ATOM 1013 C C . VAL A 1 129 ? 9.258 16.526 5.965 1.00 83.06 129 VAL A C 1
ATOM 1015 O O . VAL A 1 129 ? 9.829 16.178 4.929 1.00 83.06 129 VAL A O 1
ATOM 1018 N N . GLU A 1 130 ? 9.460 17.721 6.513 1.00 65.69 130 GLU A N 1
ATOM 1019 C CA . GLU A 1 130 ? 10.613 18.526 6.131 1.00 65.69 130 GLU A CA 1
ATOM 1020 C C . GLU A 1 130 ? 11.857 17.826 6.667 1.00 65.69 130 GLU A C 1
ATOM 1022 O O . GLU A 1 130 ? 12.000 17.622 7.872 1.00 65.69 130 GLU A O 1
ATOM 1027 N N . ASN A 1 131 ? 12.747 17.423 5.761 1.00 50.03 131 ASN A N 1
ATOM 1028 C CA . ASN A 1 131 ? 14.069 16.948 6.131 1.00 50.03 131 ASN A CA 1
ATOM 1029 C C . ASN A 1 131 ? 14.841 18.132 6.731 1.00 50.03 131 ASN A C 1
ATOM 1031 O O . ASN A 1 131 ? 15.550 18.844 6.020 1.00 50.03 131 ASN A O 1
ATOM 1035 N N . LEU A 1 132 ? 14.688 18.365 8.038 1.00 41.09 132 LEU A N 1
ATOM 1036 C CA . LEU A 1 132 ? 15.677 19.106 8.806 1.00 41.09 132 LEU A CA 1
ATOM 1037 C C . LEU A 1 132 ? 16.983 18.328 8.669 1.00 41.09 132 LEU A C 1
ATOM 1039 O O . LEU A 1 132 ? 17.088 17.156 9.032 1.00 41.09 132 LEU A O 1
ATOM 1043 N N . ILE A 1 133 ? 17.956 18.976 8.046 1.00 41.34 133 ILE A N 1
ATOM 1044 C CA . ILE A 1 133 ? 19.318 18.485 7.907 1.00 41.34 133 ILE A CA 1
ATOM 1045 C C . ILE A 1 133 ? 19.843 18.213 9.326 1.00 41.34 133 ILE A C 1
ATOM 1047 O O . ILE A 1 133 ? 20.160 19.145 10.055 1.00 41.34 133 ILE A O 1
ATOM 1051 N N . GLY A 1 134 ? 19.906 16.933 9.704 1.00 39.78 134 GLY A N 1
ATOM 1052 C CA . GLY A 1 134 ? 20.445 16.458 10.980 1.00 39.78 134 GLY A CA 1
ATOM 1053 C C . GLY A 1 134 ? 19.439 16.470 12.135 1.00 39.78 134 GLY A C 1
ATOM 1054 O O . GLY A 1 134 ? 19.105 17.519 12.671 1.00 39.78 134 GLY A O 1
ATOM 1055 N N . GLY A 1 135 ? 19.006 15.288 12.575 1.00 32.34 135 GLY A N 1
ATOM 1056 C CA . GLY A 1 135 ? 18.240 15.148 13.813 1.00 32.34 135 GLY A CA 1
ATOM 1057 C C . GLY A 1 135 ? 17.431 13.862 13.856 1.00 32.34 135 GLY A C 1
ATOM 1058 O O . GLY A 1 135 ? 16.358 13.796 13.272 1.00 32.34 135 GLY A O 1
ATOM 1059 N N . ASP A 1 136 ? 17.994 12.851 14.517 1.00 34.41 136 ASP A N 1
ATOM 1060 C CA . ASP A 1 136 ? 17.351 11.653 15.063 1.00 34.41 136 ASP A CA 1
ATOM 1061 C C . ASP A 1 136 ? 16.139 11.099 14.302 1.00 34.41 136 ASP A C 1
ATOM 1063 O O . ASP A 1 136 ? 14.973 11.357 14.612 1.00 34.41 136 ASP A O 1
ATOM 1067 N N . ARG A 1 137 ? 16.434 10.158 13.394 1.00 38.91 137 ARG A N 1
ATOM 1068 C CA . ARG A 1 137 ? 15.545 9.005 13.221 1.00 38.91 137 ARG A CA 1
ATOM 1069 C C . ARG A 1 137 ? 15.295 8.439 14.621 1.00 38.91 137 ARG A C 1
ATOM 1071 O O . ARG A 1 137 ? 16.241 7.988 15.264 1.00 38.91 137 ARG A O 1
ATOM 1078 N N . ALA A 1 138 ? 14.042 8.477 15.079 1.00 33.47 138 ALA A N 1
ATOM 1079 C CA . ALA A 1 138 ? 13.597 7.745 16.263 1.00 33.47 138 ALA A CA 1
ATOM 1080 C C . ALA A 1 138 ? 14.225 6.338 16.255 1.00 33.47 138 ALA A C 1
ATOM 1082 O O . ALA A 1 138 ? 14.336 5.772 15.160 1.00 33.47 138 ALA A O 1
ATOM 1083 N N . PRO A 1 139 ? 14.667 5.790 17.408 1.00 37.16 139 PRO A N 1
ATOM 1084 C CA . PRO A 1 139 ? 15.411 4.538 17.449 1.00 37.16 139 PRO A CA 1
ATOM 1085 C C . PRO A 1 139 ? 14.594 3.486 16.716 1.00 37.16 139 PRO A C 1
ATOM 1087 O O . PRO A 1 139 ? 13.501 3.108 17.141 1.00 37.16 139 PRO A O 1
ATOM 1090 N N . GLY A 1 140 ? 15.098 3.136 15.535 1.00 33.72 140 GLY A N 1
ATOM 1091 C CA . GLY A 1 140 ? 14.375 2.339 14.574 1.00 33.72 140 GLY A CA 1
ATOM 1092 C C . GLY A 1 140 ? 14.010 1.017 15.218 1.00 33.72 140 GLY A C 1
ATOM 1093 O O . GLY A 1 140 ? 14.866 0.336 15.787 1.00 33.72 140 GLY A O 1
ATOM 1094 N N . GLY A 1 141 ? 12.742 0.628 15.070 1.00 33.56 141 GLY A N 1
ATOM 1095 C CA . GLY A 1 141 ? 12.434 -0.791 14.994 1.00 33.56 141 GLY A CA 1
ATOM 1096 C C . GLY A 1 141 ? 13.430 -1.419 14.024 1.00 33.56 141 GLY A C 1
ATOM 1097 O O . GLY A 1 141 ? 13.752 -0.807 13.005 1.00 33.56 141 GLY A O 1
ATOM 1098 N N . VAL A 1 142 ? 13.987 -2.563 14.414 1.00 30.06 142 VAL A N 1
ATOM 1099 C CA . VAL A 1 142 ? 15.033 -3.287 13.689 1.00 30.06 142 VAL A CA 1
ATOM 1100 C C . VAL A 1 142 ? 14.734 -3.253 12.190 1.00 30.06 142 VAL A C 1
ATOM 1102 O O . VAL A 1 142 ? 13.865 -3.975 11.706 1.00 30.06 142 VAL A O 1
ATOM 1105 N N . VAL A 1 143 ? 15.439 -2.393 11.450 1.00 34.69 143 VAL A N 1
ATOM 1106 C CA . VAL A 1 143 ? 15.455 -2.454 9.991 1.00 34.69 143 VAL A CA 1
ATOM 1107 C C . VAL A 1 143 ? 16.365 -3.626 9.684 1.00 34.69 143 VAL A C 1
ATOM 1109 O O . VAL A 1 143 ? 17.586 -3.490 9.616 1.00 34.69 143 VAL A O 1
ATOM 1112 N N . ALA A 1 144 ? 15.775 -4.816 9.608 1.00 29.31 144 ALA A N 1
ATOM 1113 C CA . ALA A 1 144 ? 16.463 -5.967 9.070 1.00 29.31 144 ALA A CA 1
ATOM 1114 C C . ALA A 1 144 ? 16.754 -5.648 7.603 1.00 29.31 144 ALA A C 1
ATOM 1116 O O . ALA A 1 144 ? 15.868 -5.693 6.752 1.00 29.31 144 ALA A O 1
ATOM 1117 N N . THR A 1 145 ? 17.996 -5.274 7.304 1.00 31.86 145 THR A N 1
ATOM 1118 C CA . THR A 1 145 ? 18.474 -5.182 5.928 1.00 31.86 145 THR A CA 1
ATOM 1119 C C . THR A 1 145 ? 18.526 -6.603 5.381 1.00 31.86 145 THR A C 1
ATOM 1121 O O . THR A 1 145 ? 19.536 -7.297 5.499 1.00 31.86 145 THR A O 1
ATOM 1124 N N . VAL A 1 146 ? 17.407 -7.075 4.832 1.00 39.00 146 VAL A N 1
ATOM 1125 C CA . VAL A 1 146 ? 17.336 -8.389 4.202 1.00 39.00 146 VAL A CA 1
ATOM 1126 C C . VAL A 1 146 ? 18.114 -8.299 2.895 1.00 39.00 146 VAL A C 1
ATOM 1128 O O . VAL A 1 146 ? 17.601 -7.864 1.868 1.00 39.00 146 VAL A O 1
ATOM 1131 N N . ARG A 1 147 ? 19.383 -8.714 2.924 1.00 36.06 147 ARG A N 1
ATOM 1132 C CA . ARG A 1 147 ? 20.124 -9.043 1.704 1.00 36.06 147 ARG A CA 1
ATOM 1133 C C . ARG A 1 147 ? 19.497 -10.305 1.120 1.00 36.06 147 ARG A C 1
ATOM 1135 O O . ARG A 1 147 ? 19.899 -11.415 1.459 1.00 36.06 147 ARG A O 1
ATOM 1142 N N . ARG A 1 148 ? 18.469 -10.137 0.286 1.00 45.75 148 ARG A N 1
ATOM 1143 C CA . ARG A 1 148 ? 17.880 -11.250 -0.462 1.00 45.75 148 ARG A CA 1
ATOM 1144 C C . ARG A 1 148 ? 18.939 -11.739 -1.445 1.00 45.75 148 ARG A C 1
ATOM 1146 O O . ARG A 1 148 ? 19.428 -10.971 -2.272 1.00 45.75 148 ARG A O 1
ATOM 1153 N N . LYS A 1 149 ? 19.339 -13.004 -1.318 1.00 44.09 149 LYS A N 1
ATOM 1154 C CA . LYS A 1 149 ? 20.160 -13.656 -2.338 1.00 44.09 149 LYS A CA 1
ATOM 1155 C C . LYS A 1 149 ? 19.336 -13.634 -3.635 1.00 44.09 149 LYS A C 1
ATOM 1157 O O . LYS A 1 149 ? 18.161 -13.999 -3.565 1.00 44.09 149 LYS A O 1
ATOM 1162 N N . PRO A 1 150 ? 19.887 -13.172 -4.772 1.00 52.78 150 PRO A N 1
ATOM 1163 C CA . PRO A 1 150 ? 19.144 -13.166 -6.026 1.00 52.78 150 PRO A CA 1
ATOM 1164 C C . PRO A 1 150 ? 18.627 -14.577 -6.304 1.00 52.78 150 PRO A C 1
ATOM 1166 O O . PRO A 1 150 ? 19.331 -15.560 -6.040 1.00 52.78 150 PRO A O 1
ATOM 1169 N N . LEU A 1 151 ? 17.385 -14.669 -6.787 1.00 53.34 151 LEU A N 1
ATOM 1170 C CA . LEU A 1 151 ? 16.822 -15.952 -7.186 1.00 53.34 151 LEU A CA 1
ATOM 1171 C C . LEU A 1 151 ? 17.751 -16.577 -8.237 1.00 53.34 151 LEU A C 1
ATOM 1173 O O . LEU A 1 151 ? 18.228 -15.862 -9.123 1.00 53.34 151 LEU A O 1
ATOM 1177 N N . PRO A 1 152 ? 18.060 -17.877 -8.121 1.00 56.16 152 PRO A N 1
ATOM 1178 C CA . PRO A 1 152 ? 18.946 -18.533 -9.065 1.00 56.16 152 PRO A CA 1
ATOM 1179 C C . PRO A 1 152 ? 18.353 -18.426 -10.471 1.00 56.16 152 PRO A C 1
ATOM 1181 O O . PRO A 1 152 ? 17.223 -18.852 -10.712 1.00 56.16 152 PRO A O 1
ATOM 1184 N N . LEU A 1 153 ? 19.125 -17.844 -11.388 1.00 60.41 153 LEU A N 1
ATOM 1185 C CA . LEU A 1 153 ? 18.805 -17.873 -12.808 1.00 60.41 153 LEU A CA 1
ATOM 1186 C C . LEU A 1 153 ? 18.960 -19.316 -13.293 1.00 60.41 153 LEU A C 1
ATOM 1188 O O . LEU A 1 153 ? 19.968 -19.965 -13.011 1.00 60.41 153 LEU A O 1
ATOM 1192 N N . VAL A 1 154 ? 17.941 -19.820 -13.981 1.00 65.06 154 VAL A N 1
ATOM 1193 C CA . VAL A 1 154 ? 17.946 -21.157 -14.575 1.00 65.06 154 VAL A CA 1
ATOM 1194 C C . VAL A 1 154 ? 18.091 -20.987 -16.078 1.00 65.06 154 VAL A C 1
ATOM 1196 O O . VAL A 1 154 ? 17.296 -20.278 -16.689 1.00 65.06 154 VAL A O 1
ATOM 1199 N N . ASP A 1 155 ? 19.092 -21.633 -16.670 1.00 67.62 155 ASP A N 1
ATOM 1200 C CA . ASP A 1 155 ? 19.263 -21.652 -18.122 1.00 67.62 155 ASP A CA 1
ATOM 1201 C C . ASP A 1 155 ? 18.219 -22.562 -18.782 1.00 67.62 155 ASP A C 1
ATOM 1203 O O . ASP A 1 155 ? 17.882 -23.635 -18.274 1.00 67.62 155 ASP A O 1
ATOM 1207 N N . GLY A 1 156 ? 17.706 -22.152 -19.940 1.00 72.19 156 GLY A N 1
ATOM 1208 C CA . GLY A 1 156 ? 16.719 -22.927 -20.686 1.00 72.19 156 GLY A CA 1
ATOM 1209 C C . GLY A 1 156 ? 16.189 -22.193 -21.910 1.00 72.19 156 GLY A C 1
ATOM 1210 O O . GLY A 1 156 ? 16.504 -21.027 -22.154 1.00 72.19 156 GLY A O 1
ATOM 1211 N N . ARG A 1 157 ? 15.406 -22.902 -22.728 1.00 76.38 157 ARG A N 1
ATOM 1212 C CA . ARG A 1 157 ? 14.743 -22.308 -23.892 1.00 76.38 157 ARG A CA 1
ATOM 1213 C C . ARG A 1 157 ? 13.426 -21.683 -23.455 1.00 76.38 157 ARG A C 1
ATOM 1215 O O . ARG A 1 157 ? 12.623 -22.331 -22.791 1.00 76.38 157 ARG A O 1
ATOM 1222 N N . LEU A 1 158 ? 13.179 -20.456 -23.909 1.00 72.69 158 LEU A N 1
ATOM 1223 C CA . LEU A 1 158 ? 11.949 -19.721 -23.611 1.00 72.69 158 LEU A CA 1
ATOM 1224 C C . LEU A 1 158 ? 10.682 -20.505 -24.001 1.00 72.69 158 LEU A C 1
ATOM 1226 O O . LEU A 1 158 ? 9.711 -20.483 -23.253 1.00 72.69 158 LEU A O 1
ATOM 1230 N N . SER A 1 159 ? 10.708 -21.234 -25.125 1.00 77.94 159 SER A N 1
ATOM 1231 C CA . SER A 1 159 ? 9.603 -22.101 -25.568 1.00 77.94 159 SER A CA 1
ATOM 1232 C C . SER A 1 159 ? 9.199 -23.117 -24.501 1.00 77.94 159 SER A C 1
ATOM 1234 O O . SER A 1 159 ? 8.027 -23.235 -24.163 1.00 77.94 159 SER A O 1
ATOM 1236 N N . ASP A 1 160 ? 10.187 -23.786 -23.910 1.00 78.50 160 ASP A N 1
ATOM 1237 C CA . ASP A 1 160 ? 9.969 -24.897 -22.984 1.00 78.50 160 ASP A CA 1
ATOM 1238 C C . ASP A 1 160 ? 9.378 -24.402 -21.656 1.00 78.50 160 ASP A C 1
ATOM 1240 O O . ASP A 1 160 ? 8.672 -25.135 -20.958 1.00 78.50 160 ASP A O 1
ATOM 1244 N N . TRP A 1 161 ? 9.669 -23.147 -21.303 1.00 78.25 161 TRP A N 1
ATOM 1245 C CA . TRP A 1 161 ? 9.096 -22.485 -20.140 1.00 78.25 161 TRP A CA 1
ATOM 1246 C C . TRP A 1 161 ? 7.687 -21.961 -20.402 1.00 78.25 161 TRP A C 1
ATOM 1248 O O . TRP A 1 161 ? 6.825 -22.130 -19.542 1.00 78.25 161 TRP A O 1
ATOM 1258 N N . LEU A 1 162 ? 7.430 -21.372 -21.574 1.00 76.19 162 LEU A N 1
ATOM 1259 C CA . LEU A 1 162 ? 6.099 -20.884 -21.946 1.00 76.19 162 LEU A CA 1
ATOM 1260 C C . LEU A 1 162 ? 5.078 -22.025 -22.040 1.00 76.19 162 LEU A C 1
ATOM 1262 O O . LEU A 1 162 ? 3.967 -21.868 -21.544 1.00 76.19 162 LEU A O 1
ATOM 1266 N N . ASP A 1 163 ? 5.473 -23.190 -22.562 1.00 80.62 163 ASP A N 1
ATOM 1267 C CA . ASP A 1 163 ? 4.606 -24.375 -22.671 1.00 80.62 163 ASP A CA 1
ATOM 1268 C C . ASP A 1 163 ? 4.113 -24.903 -21.310 1.00 80.62 163 ASP A C 1
ATOM 1270 O O . ASP A 1 163 ? 3.104 -25.606 -21.230 1.00 80.62 163 ASP A O 1
ATOM 1274 N N . ARG A 1 164 ? 4.833 -24.591 -20.224 1.00 77.12 164 ARG A N 1
ATOM 1275 C CA . ARG A 1 164 ? 4.535 -25.057 -18.857 1.00 77.12 164 ARG A CA 1
ATOM 1276 C C . ARG A 1 164 ? 4.058 -23.941 -17.930 1.00 77.12 164 ARG A C 1
ATOM 1278 O O . ARG A 1 164 ? 3.614 -24.228 -16.817 1.00 77.12 164 ARG A O 1
ATOM 1285 N N . ALA A 1 165 ? 4.168 -22.687 -18.355 1.00 77.69 165 ALA A N 1
ATOM 1286 C CA . ALA A 1 165 ? 3.806 -21.534 -17.551 1.00 77.69 165 ALA A CA 1
ATOM 1287 C C . ALA A 1 165 ? 2.285 -21.377 -17.462 1.00 77.69 165 ALA A C 1
ATOM 1289 O O . ALA A 1 165 ? 1.540 -21.651 -18.403 1.00 77.69 165 ALA A O 1
ATOM 1290 N N . ARG A 1 166 ? 1.817 -20.878 -16.316 1.00 75.31 166 ARG A N 1
ATOM 1291 C CA . ARG A 1 166 ? 0.443 -20.398 -16.154 1.00 75.31 166 ARG A CA 1
ATOM 1292 C C . ARG A 1 166 ? 0.479 -18.879 -16.016 1.00 75.31 166 ARG A C 1
ATOM 1294 O O . ARG A 1 166 ? 1.271 -18.388 -15.211 1.00 75.31 166 ARG A O 1
ATOM 1301 N N . PRO A 1 167 ? -0.344 -18.132 -16.770 1.00 72.56 167 PRO A N 1
ATOM 1302 C CA . PRO A 1 167 ? -0.396 -16.686 -16.628 1.00 72.56 167 PRO A CA 1
ATOM 1303 C C . PRO A 1 167 ? -0.879 -16.321 -15.222 1.00 72.56 167 PRO A C 1
ATOM 1305 O O . PRO A 1 167 ? -1.846 -16.892 -14.715 1.00 72.56 167 PRO A O 1
ATOM 1308 N N . ALA A 1 168 ? -0.196 -15.364 -14.600 1.00 68.94 168 ALA A N 1
ATOM 1309 C CA . ALA A 1 168 ? -0.549 -14.818 -13.300 1.00 68.94 168 ALA A CA 1
ATOM 1310 C C . ALA A 1 168 ? -0.759 -13.306 -13.434 1.00 68.94 168 ALA A C 1
ATOM 1312 O O . ALA A 1 168 ? 0.165 -12.573 -13.786 1.00 68.94 168 ALA A O 1
ATOM 1313 N N . GLY A 1 169 ? -1.980 -12.853 -13.147 1.00 70.62 169 GLY A N 1
ATOM 1314 C CA . GLY A 1 169 ? -2.366 -11.448 -13.264 1.00 70.62 169 GLY A CA 1
ATOM 1315 C C . GLY A 1 169 ? -2.586 -10.967 -14.708 1.00 70.62 169 GLY A C 1
ATOM 1316 O O . GLY A 1 169 ? -2.478 -11.747 -15.658 1.00 70.62 169 GLY A O 1
ATOM 1317 N N . PRO A 1 170 ? -2.949 -9.684 -14.879 1.00 71.88 170 PRO A N 1
ATOM 1318 C CA . PRO A 1 170 ? -3.143 -9.078 -16.191 1.00 71.88 170 PRO A CA 1
ATOM 1319 C C . PRO A 1 170 ? -1.806 -8.904 -16.931 1.00 71.88 170 PRO A C 1
ATOM 1321 O O . PRO A 1 170 ? -0.797 -8.514 -16.335 1.00 71.88 170 PRO A O 1
ATOM 1324 N N . MET A 1 171 ? -1.825 -9.165 -18.239 1.00 67.19 171 MET A N 1
ATOM 1325 C CA . MET A 1 171 ? -0.686 -9.053 -19.154 1.00 67.19 171 MET A CA 1
ATOM 1326 C C . MET A 1 171 ? -1.049 -8.084 -20.283 1.00 67.19 171 MET A C 1
ATOM 1328 O O . MET A 1 171 ? -2.143 -8.178 -20.839 1.00 67.19 171 MET A O 1
ATOM 1332 N N . TYR A 1 172 ? -0.152 -7.154 -20.596 1.00 73.62 172 TYR A N 1
ATOM 1333 C CA . TYR A 1 172 ? -0.306 -6.180 -21.677 1.00 73.62 172 TYR A CA 1
ATOM 1334 C C . TYR A 1 172 ? 0.704 -6.460 -22.798 1.00 73.62 172 TYR A C 1
ATOM 1336 O O . TYR A 1 172 ? 1.774 -7.006 -22.542 1.00 73.62 172 TYR A O 1
ATOM 1344 N N . ASP A 1 173 ? 0.407 -6.026 -24.026 1.00 71.69 173 ASP A N 1
ATOM 1345 C CA . ASP A 1 173 ? 1.233 -6.301 -25.220 1.00 71.69 173 ASP A CA 1
ATOM 1346 C C . ASP A 1 173 ? 2.684 -5.789 -25.124 1.00 71.69 173 ASP A C 1
ATOM 1348 O O . ASP A 1 173 ? 3.558 -6.232 -25.865 1.00 71.69 173 ASP A O 1
ATOM 1352 N N . THR A 1 174 ? 2.954 -4.848 -24.216 1.00 68.94 174 THR A N 1
ATOM 1353 C CA . THR A 1 174 ? 4.285 -4.269 -23.978 1.00 68.94 174 THR A CA 1
ATOM 1354 C C . THR A 1 174 ? 5.044 -4.913 -22.815 1.00 68.94 174 THR A C 1
ATOM 1356 O O . THR A 1 174 ? 6.142 -4.462 -22.494 1.00 68.94 174 THR A O 1
ATOM 1359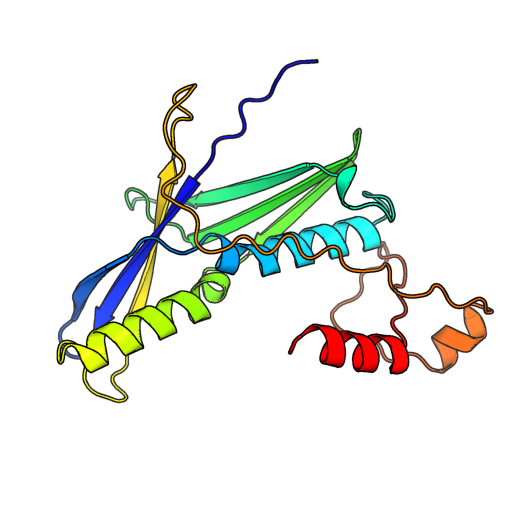 N N . ASP A 1 175 ? 4.459 -5.892 -22.122 1.00 68.94 175 ASP A N 1
ATOM 1360 C CA . ASP A 1 175 ? 5.112 -6.562 -20.996 1.00 68.94 175 ASP A CA 1
ATOM 1361 C C . ASP A 1 175 ? 6.113 -7.618 -21.490 1.00 68.94 175 ASP A C 1
ATOM 1363 O O . ASP A 1 175 ? 5.801 -8.438 -22.354 1.00 68.94 175 ASP A O 1
ATOM 1367 N N . TYR A 1 176 ? 7.306 -7.661 -20.888 1.00 66.19 176 TYR A N 1
ATOM 1368 C CA . TYR A 1 176 ? 8.209 -8.797 -21.059 1.00 66.19 176 TYR A CA 1
ATOM 1369 C C . TYR A 1 176 ? 7.767 -9.947 -20.136 1.00 66.19 176 TYR A C 1
ATOM 1371 O O . TYR A 1 176 ? 7.488 -9.710 -18.956 1.00 66.19 176 TYR A O 1
ATOM 1379 N N . PRO A 1 177 ? 7.693 -11.201 -20.620 1.00 66.06 177 PRO A N 1
ATOM 1380 C CA . PRO A 1 177 ? 7.276 -12.323 -19.789 1.00 66.06 177 PRO A CA 1
ATOM 1381 C C . PRO A 1 177 ? 8.315 -12.588 -18.695 1.00 66.06 177 PRO A C 1
ATOM 1383 O O . PRO A 1 177 ? 9.468 -12.910 -18.981 1.00 66.06 177 PRO A O 1
ATOM 1386 N N . VAL A 1 178 ? 7.894 -12.488 -17.433 1.00 68.88 178 VAL A N 1
ATOM 1387 C CA . VAL A 1 178 ? 8.691 -12.923 -16.280 1.00 68.88 178 VAL A CA 1
ATOM 1388 C C . VAL A 1 178 ? 8.210 -14.304 -15.866 1.00 68.88 178 VAL A C 1
ATOM 1390 O O . VAL A 1 178 ? 7.043 -14.496 -15.527 1.00 68.88 178 VAL A O 1
ATOM 1393 N N . LEU A 1 179 ? 9.119 -15.273 -15.906 1.00 73.31 179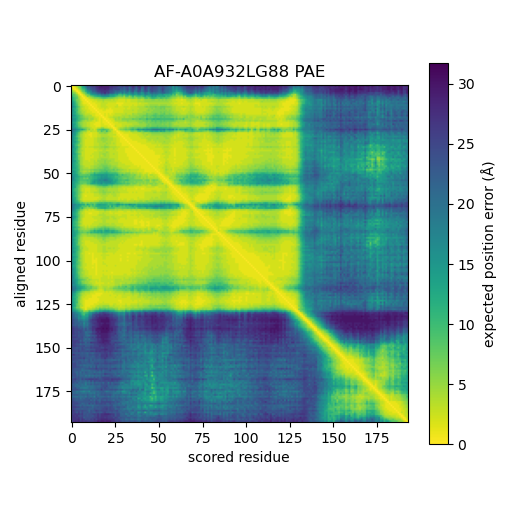 LEU A N 1
ATOM 1394 C CA . LEU A 1 179 ? 8.838 -16.664 -15.579 1.00 73.31 179 LEU A CA 1
ATOM 1395 C C . LEU A 1 179 ? 9.386 -16.966 -14.187 1.00 73.31 179 LEU A C 1
ATOM 1397 O O . LEU A 1 179 ? 10.592 -16.894 -13.957 1.00 73.31 179 LEU A O 1
ATOM 1401 N N . ILE A 1 180 ? 8.494 -17.305 -13.260 1.00 68.38 180 ILE A N 1
ATOM 1402 C CA . ILE A 1 180 ? 8.851 -17.701 -11.897 1.00 68.38 180 ILE A CA 1
ATOM 1403 C C . ILE A 1 180 ? 8.561 -19.194 -11.765 1.00 68.38 180 ILE A C 1
ATOM 1405 O O . ILE A 1 180 ? 7.429 -19.631 -11.966 1.00 68.38 180 ILE A O 1
ATOM 1409 N N . THR A 1 181 ? 9.582 -19.991 -11.457 1.00 69.75 181 THR A N 1
ATOM 1410 C CA . THR A 1 181 ? 9.421 -21.439 -11.276 1.00 69.75 181 THR A CA 1
ATOM 1411 C C . THR A 1 181 ? 8.766 -21.752 -9.927 1.00 69.75 181 THR A C 1
ATOM 1413 O O . THR A 1 181 ? 8.953 -21.017 -8.956 1.00 69.75 181 THR A O 1
ATOM 1416 N N . GLU A 1 182 ? 8.035 -22.870 -9.824 1.00 70.38 182 GLU A N 1
ATOM 1417 C CA . GLU A 1 182 ? 7.476 -23.330 -8.537 1.00 70.38 182 GLU A CA 1
ATOM 1418 C C . GLU A 1 182 ? 8.569 -23.501 -7.476 1.00 70.38 182 GLU A C 1
ATOM 1420 O O . GLU A 1 182 ? 8.389 -23.089 -6.337 1.00 70.38 182 GLU A O 1
ATOM 1425 N N . GLN A 1 183 ? 9.745 -23.988 -7.875 1.00 66.38 183 GLN A N 1
ATOM 1426 C CA . GLN A 1 183 ? 10.904 -24.107 -6.994 1.00 66.38 183 GLN A CA 1
ATOM 1427 C C . GLN A 1 183 ? 11.370 -22.748 -6.440 1.00 66.38 183 GLN A C 1
ATOM 1429 O O . GLN A 1 183 ? 11.722 -22.649 -5.267 1.00 66.38 183 GLN A O 1
ATOM 1434 N N . ALA A 1 184 ? 11.354 -21.679 -7.248 1.00 65.81 184 ALA A N 1
ATOM 1435 C CA . ALA A 1 184 ? 11.672 -20.331 -6.774 1.00 65.81 184 ALA A CA 1
ATOM 1436 C C . ALA A 1 184 ? 10.612 -19.808 -5.788 1.00 65.81 184 ALA A C 1
ATOM 1438 O O . ALA A 1 184 ? 10.956 -19.149 -4.804 1.00 65.81 184 ALA A O 1
ATOM 1439 N N . LEU A 1 185 ? 9.335 -20.143 -6.009 1.00 67.31 185 LEU A N 1
ATOM 1440 C CA . LEU A 1 185 ? 8.249 -19.823 -5.081 1.00 67.31 185 LEU A CA 1
ATOM 1441 C C . LEU A 1 185 ? 8.382 -20.600 -3.765 1.00 67.31 185 LEU A C 1
ATOM 1443 O O . LEU A 1 185 ? 8.221 -20.010 -2.698 1.00 67.31 185 LEU A O 1
ATOM 1447 N N . GLU A 1 186 ? 8.710 -21.890 -3.808 1.00 69.31 186 GLU A N 1
ATOM 1448 C CA . GLU A 1 186 ? 8.964 -22.707 -2.616 1.00 69.31 186 GLU A CA 1
ATOM 1449 C C . GLU A 1 186 ? 10.138 -22.162 -1.802 1.00 69.31 186 GLU A C 1
ATOM 1451 O O . GLU A 1 186 ? 9.979 -21.905 -0.609 1.00 69.31 186 GLU A O 1
ATOM 1456 N N . LEU A 1 187 ? 11.265 -21.868 -2.458 1.00 63.03 187 LEU A N 1
ATOM 1457 C CA . LEU A 1 187 ? 12.418 -21.240 -1.813 1.00 63.03 187 LEU A CA 1
ATOM 1458 C C . LEU A 1 187 ? 12.040 -19.898 -1.171 1.00 63.03 187 LEU A C 1
ATOM 1460 O O . LEU A 1 187 ? 12.416 -19.639 -0.032 1.00 63.03 187 LEU A O 1
ATOM 1464 N N . SER A 1 188 ? 11.237 -19.057 -1.835 1.00 55.75 188 SER A N 1
ATOM 1465 C CA . SER A 1 188 ? 10.794 -17.774 -1.257 1.00 55.75 188 SER A CA 1
ATOM 1466 C C . SER A 1 188 ? 9.977 -17.920 0.036 1.00 55.75 188 SER A C 1
ATOM 1468 O O . SER A 1 188 ? 10.049 -17.052 0.911 1.00 55.75 188 SER A O 1
ATOM 1470 N N . ARG A 1 189 ? 9.242 -19.029 0.205 1.00 64.56 189 ARG A N 1
ATOM 1471 C CA . ARG A 1 189 ? 8.482 -19.312 1.436 1.00 64.56 189 ARG A CA 1
ATOM 1472 C C . ARG A 1 189 ? 9.405 -19.634 2.606 1.00 64.56 189 ARG A C 1
ATOM 1474 O O . ARG A 1 189 ? 9.096 -19.252 3.731 1.00 64.56 189 ARG A O 1
ATOM 1481 N N . GLU A 1 190 ? 10.534 -20.291 2.350 1.00 56.16 190 GLU A N 1
ATOM 1482 C CA . GLU A 1 190 ? 11.564 -20.546 3.366 1.00 56.16 190 GLU A CA 1
ATOM 1483 C C . GLU A 1 190 ? 12.236 -19.247 3.831 1.00 56.16 190 GLU A C 1
ATOM 1485 O O . GLU A 1 190 ? 12.564 -19.114 5.006 1.00 56.16 190 GLU A O 1
ATOM 1490 N N . TYR A 1 191 ? 12.359 -18.258 2.940 1.00 47.69 191 TYR A N 1
ATOM 1491 C CA . TYR A 1 191 ? 12.892 -16.927 3.257 1.00 47.69 191 TYR A CA 1
ATOM 1492 C C . TYR A 1 191 ? 11.913 -16.002 4.002 1.00 47.69 191 TYR A C 1
ATOM 1494 O O . TYR A 1 191 ? 12.313 -14.913 4.410 1.00 47.69 191 TYR A O 1
ATOM 1502 N N . SER A 1 192 ? 10.647 -16.405 4.160 1.00 40.38 192 SER A N 1
ATOM 1503 C CA . SER A 1 192 ? 9.577 -15.593 4.767 1.00 40.38 192 SER A CA 1
ATOM 1504 C C . SER A 1 192 ? 9.212 -16.018 6.201 1.00 40.38 192 SER A C 1
ATOM 1506 O O . SER A 1 192 ? 8.198 -15.556 6.726 1.00 40.38 192 SER A O 1
ATOM 1508 N N . ARG A 1 193 ? 9.995 -16.915 6.821 1.00 37.53 193 ARG A N 1
ATOM 1509 C CA . ARG A 1 193 ? 9.841 -17.353 8.220 1.00 37.53 193 ARG A CA 1
ATOM 1510 C C . ARG A 1 193 ? 10.817 -16.664 9.163 1.00 37.53 193 ARG A C 1
ATOM 1512 O O . ARG A 1 193 ? 11.977 -16.447 8.753 1.00 37.53 193 ARG A O 1
#

Secondary structure (DSSP, 8-state):
-------EEEEEEEEEETTT-PEEEEEEPPGGGGHHHHHHHHHHHHHTTS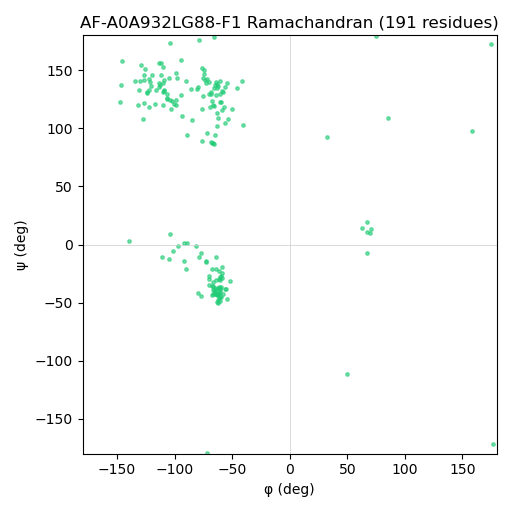S-S-GGGSEEEEEEEEPTTSTTEEEEEEEEEEETTEEEEEEEEGGGGHHHHHHHHHHHHHTTSS-TT--EEEEEEEEEE---SS----S-S------PPPPPP----HHHHHTT----S---TTPPPPP--HHHHHHHHHTT-

pLDDT: mean 77.11, std 18.79, range [29.31, 95.19]

Mean predicted aligned error: 12.88 Å

Nearest PDB structures (foldseek):
  4uyj-assembly2_B  TM=4.640E-01  e=2.282E+00  Homo sapiens
  6dzk-assembly1_Y  TM=3.391E-01  e=5.794E-01  Mycolicibacterium smegmatis MC2 155
  6rku-assembly1_B  TM=2.245E-01  e=1.759E-01  Escherichia coli K-12
  6rkw-assembly1_B  TM=2.084E-01  e=5.143E-01  Escherichia coli K-12

Radius of gyration: 20.24 Å; Cα contacts (8 Å, |Δi|>4): 230; chains: 1; bounding box: 45×45×51 Å

Solvent-accessible surface area (backbone atoms only — not comparable to full-atom values): 12118 Å² total; per-residue (Å²): 134,84,82,75,80,73,70,43,71,46,40,32,43,32,41,28,39,64,91,77,63,51,73,43,87,51,62,72,58,62,71,72,60,50,47,62,61,52,52,50,45,48,48,53,25,37,35,57,67,50,37,64,95,58,68,84,73,42,49,76,47,66,45,75,36,67,38,84,98,40,91,48,28,41,60,25,40,36,40,35,37,35,27,97,92,40,73,42,78,44,80,41,56,60,69,65,49,45,69,60,50,51,56,52,48,53,52,33,32,76,70,70,76,36,62,86,91,59,62,66,49,75,50,44,30,51,44,80,49,79,82,66,87,80,77,78,79,67,88,67,74,84,79,75,81,77,79,72,74,77,78,83,84,76,90,80,59,67,68,69,49,59,80,71,57,75,92,77,79,92,84,57,98,76,54,53,90,82,86,80,52,70,68,58,54,55,53,51,56,67,74,72,111